Protein AF-A0A9D1IGY6-F1 (afdb_monomer_lite)

Foldseek 3Di:
DPVVVLVVVLVVLVVCLVVPVVVVVCVVVVPDPPDDWLLRVVVPVPPRHDDDPVVVVVVVVVVPDDCCVVVVLVVLCVVPNVRSSVCVSCVCSPPVVVVVCVLVVLCRVVSNDHPLVVCCVPVRDVSSVVVVVVVVVVVVVVLLVVLLVLLQLLAQADPVGDGDLNSLLVVQLVVLLQVVLLVLLVCCVPVVDDPVVNVVVLVVSLVVSSVVSSVDGDHDHSVVSSVVSVVSVVVVVPDDCSRHPVSSVVSVVVVVVVVVVD

Radius of gyration: 21.84 Å; chains: 1; bounding box: 53×50×56 Å

Organism: NCBI:txid2840677

Secondary structure (DSSP, 8-state):
--HHHHHHHHHHHHHHIIIIIHHHHHHHTT--TTPPPHHHHT--SSS-----HHHHHHHHHHHH-SSHHHHHHHHHHTT-HHHHHHHHHHHIIIIIHHHHHHHHHHHHHTTS--HHHHHHHHT-HHHHHHHHHHHHHHHHHHHHHHHHHHHHHH--B-TTS-B-HHHHHHHHHHHHHHHHHHHHHHHHHHH---HHHHHHHHHHHHHHHHHHHHHS-----HHHHHHHHHHHHHHHHHS-TTTTHHHHHHHHHHHHHHHHH-

pLDDT: mean 88.12, std 5.55, range [46.31, 95.75]

Sequence (262 aa):
MNGLILMACTILALFVGYRFYARWLENTWGVDPNAKTPAQLKNDGNDYVPTSKWTVFSHQFTSITGAGPVTGPIIAAMFGWLPATLWMIFGCIFFGAVQDFTALYASVKNGGKSMGMMIEQYIGRTGRQLFLLFCWLFTLLVISAFCDIVANTFNGFTAQGAQIMPNAAAASISILYMFVAVAFGLYLKYRKPSGTEQLIVGIILMLLMLWIGIANPIYADAVTWRYVVFAYLFCAAVMPMWLLKQPRDYLSMFLLIGMILG

Structure (mmCIF, N/CA/C/O backbone):
data_AF-A0A9D1IGY6-F1
#
_entry.id   AF-A0A9D1IGY6-F1
#
loop_
_atom_site.group_PDB
_atom_site.id
_atom_site.type_symbol
_atom_site.label_atom_id
_atom_site.label_alt_id
_atom_site.label_comp_id
_atom_site.label_asym_id
_atom_site.label_entity_id
_atom_site.label_seq_id
_atom_site.pdbx_PDB_ins_code
_atom_site.Cartn_x
_atom_site.Cartn_y
_atom_site.Cartn_z
_atom_site.occupancy
_atom_site.B_iso_or_equiv
_atom_site.auth_seq_id
_atom_site.auth_comp_id
_atom_site.auth_asym_id
_atom_site.auth_atom_id
_atom_site.pdbx_PDB_model_num
ATOM 1 N N . MET A 1 1 ? 23.367 16.604 5.338 1.00 64.69 1 MET A N 1
ATOM 2 C CA . MET A 1 1 ? 22.952 15.784 6.498 1.00 64.69 1 MET A CA 1
ATOM 3 C C . MET A 1 1 ? 23.021 14.324 6.086 1.00 64.69 1 MET A C 1
ATOM 5 O O . MET A 1 1 ? 22.610 14.027 4.974 1.00 64.69 1 MET A O 1
ATOM 9 N N . ASN A 1 2 ? 23.584 13.438 6.909 1.00 86.25 2 ASN A N 1
ATOM 10 C CA . ASN A 1 2 ? 23.604 12.006 6.595 1.00 86.25 2 ASN A CA 1
ATOM 11 C C . ASN A 1 2 ? 22.160 11.462 6.632 1.00 86.25 2 ASN A C 1
ATOM 13 O O . ASN A 1 2 ? 21.428 11.762 7.578 1.00 86.25 2 ASN A O 1
ATOM 17 N N . GLY A 1 3 ? 21.748 10.687 5.623 1.00 82.38 3 GLY A N 1
ATOM 18 C CA . GLY A 1 3 ? 20.401 10.107 5.543 1.00 82.38 3 GLY A CA 1
ATOM 19 C C . GLY A 1 3 ? 20.040 9.255 6.765 1.00 82.38 3 GLY A C 1
ATOM 20 O O . GLY A 1 3 ? 18.903 9.297 7.225 1.00 82.38 3 GLY A O 1
ATOM 21 N N . LEU A 1 4 ? 21.026 8.586 7.372 1.00 86.12 4 LEU A N 1
ATOM 22 C CA . LEU A 1 4 ? 20.839 7.821 8.610 1.00 86.12 4 LEU A CA 1
ATOM 23 C C . LEU A 1 4 ? 20.446 8.707 9.799 1.00 86.12 4 LEU A C 1
ATOM 25 O O . LEU A 1 4 ? 19.605 8.320 10.605 1.00 86.12 4 LEU A O 1
ATOM 29 N N . ILE A 1 5 ? 21.015 9.913 9.888 1.00 88.56 5 ILE A N 1
ATOM 30 C CA . ILE A 1 5 ? 20.680 10.876 10.946 1.00 88.56 5 ILE A CA 1
ATOM 31 C C . ILE A 1 5 ? 19.252 11.383 10.741 1.00 88.56 5 ILE A C 1
ATOM 33 O O . ILE A 1 5 ? 18.475 11.429 11.687 1.00 88.56 5 ILE A O 1
ATOM 37 N N . LEU A 1 6 ? 18.881 11.702 9.499 1.00 88.12 6 LEU A N 1
ATOM 38 C CA . LEU A 1 6 ? 17.530 12.152 9.161 1.00 88.12 6 LEU A CA 1
ATOM 39 C C . LEU A 1 6 ? 16.484 11.071 9.481 1.00 88.12 6 LEU A C 1
ATOM 41 O O . LEU A 1 6 ? 15.451 11.369 10.085 1.00 88.12 6 LEU A O 1
ATOM 45 N N . MET A 1 7 ? 16.779 9.811 9.156 1.00 87.81 7 MET A N 1
ATOM 46 C CA . MET A 1 7 ? 15.943 8.665 9.513 1.00 87.81 7 MET A CA 1
ATOM 47 C C . MET A 1 7 ? 15.814 8.508 11.033 1.00 87.81 7 MET A C 1
ATOM 49 O O . MET A 1 7 ? 14.698 8.398 11.537 1.00 87.81 7 MET A O 1
ATOM 53 N N . ALA A 1 8 ? 16.923 8.564 11.777 1.00 91.06 8 ALA A N 1
ATOM 54 C CA . ALA A 1 8 ? 16.904 8.477 13.236 1.00 91.06 8 ALA A CA 1
ATOM 55 C C . ALA A 1 8 ? 16.075 9.610 13.871 1.00 91.06 8 ALA A C 1
ATOM 57 O O . ALA A 1 8 ? 15.238 9.349 14.736 1.00 91.06 8 ALA A O 1
ATOM 58 N N . CYS A 1 9 ? 16.234 10.851 13.397 1.00 91.31 9 CYS A N 1
ATOM 59 C CA . CYS A 1 9 ? 15.422 11.989 13.830 1.00 91.31 9 CYS A CA 1
ATOM 60 C C . CYS A 1 9 ? 13.931 11.781 13.527 1.00 91.31 9 CYS A C 1
ATOM 62 O O . CYS A 1 9 ? 13.088 12.087 14.367 1.00 91.31 9 CYS A O 1
ATOM 64 N N . THR A 1 10 ? 13.605 11.232 12.355 1.00 91.50 10 THR A N 1
ATOM 65 C CA . THR A 1 10 ? 12.222 10.944 11.947 1.00 91.50 10 THR A CA 1
ATOM 66 C C . THR A 1 10 ? 11.589 9.881 12.842 1.00 91.50 10 THR A C 1
ATOM 68 O O . THR A 1 10 ? 10.494 10.091 13.359 1.00 91.50 10 THR A O 1
ATOM 71 N N . ILE A 1 11 ? 12.291 8.771 13.094 1.00 92.94 11 ILE A N 1
ATOM 72 C CA . ILE A 1 11 ? 11.832 7.702 13.994 1.00 92.94 11 ILE A CA 1
ATOM 73 C C . ILE A 1 11 ? 11.592 8.258 15.399 1.00 92.94 11 ILE A C 1
ATOM 75 O O . ILE A 1 11 ? 10.554 7.985 16.000 1.00 92.94 11 ILE A O 1
ATOM 79 N N . LEU A 1 12 ? 12.519 9.072 15.907 1.00 94.75 12 LEU A N 1
ATOM 80 C CA . LEU A 1 12 ? 12.390 9.683 17.225 1.00 94.75 12 LEU A CA 1
ATOM 81 C C . LEU A 1 12 ? 11.193 10.642 17.291 1.00 94.75 12 LEU A C 1
ATOM 83 O O . LEU A 1 12 ? 10.423 10.582 18.247 1.00 94.75 12 LEU A O 1
ATOM 87 N N . ALA A 1 13 ? 10.980 11.472 16.266 1.00 94.25 13 ALA A N 1
ATOM 88 C CA . ALA A 1 13 ? 9.829 12.371 16.197 1.00 94.25 13 ALA A CA 1
ATOM 89 C C . ALA A 1 13 ? 8.494 11.606 16.157 1.00 94.25 13 ALA A C 1
ATOM 91 O O . ALA A 1 13 ? 7.573 11.946 16.900 1.00 94.25 13 ALA A O 1
ATOM 92 N N . LEU A 1 14 ? 8.401 10.540 15.355 1.00 93.56 14 LEU A N 1
ATOM 93 C CA . LEU A 1 14 ? 7.215 9.679 15.296 1.00 93.56 14 LEU A CA 1
ATOM 94 C C . LEU A 1 14 ? 6.978 8.942 16.620 1.00 93.56 14 LEU A C 1
ATOM 96 O O . LEU A 1 14 ? 5.838 8.847 17.069 1.00 93.56 14 LEU A O 1
ATOM 100 N N . PHE A 1 15 ? 8.039 8.476 17.284 1.00 94.12 15 PHE A N 1
ATOM 101 C CA . PHE A 1 15 ? 7.945 7.841 18.598 1.00 94.12 15 PHE A CA 1
ATOM 102 C C . PHE A 1 15 ? 7.426 8.811 19.668 1.00 94.12 15 PHE A C 1
ATOM 104 O O . PHE A 1 15 ? 6.531 8.464 20.441 1.00 94.12 15 PHE A O 1
ATOM 111 N N . VAL A 1 16 ? 7.939 10.044 19.689 1.00 95.06 16 VAL A N 1
ATOM 112 C CA . VAL A 1 16 ? 7.460 11.112 20.580 1.00 95.06 16 VAL A CA 1
ATOM 113 C C . VAL A 1 16 ? 5.999 11.453 20.263 1.00 95.06 16 VAL A C 1
ATOM 115 O O . VAL A 1 16 ? 5.169 11.487 21.174 1.00 95.06 16 VAL A O 1
ATOM 118 N N . GLY A 1 17 ? 5.646 11.618 18.985 1.00 93.75 17 GLY A N 1
ATOM 119 C CA . GLY A 1 17 ? 4.264 11.839 18.550 1.00 93.75 17 GLY A CA 1
ATOM 120 C C . GLY A 1 17 ? 3.321 10.730 19.027 1.00 93.75 17 GLY A C 1
ATOM 121 O O . GLY A 1 17 ? 2.307 11.002 19.667 1.00 93.75 17 GLY A O 1
ATOM 122 N N . TYR A 1 18 ? 3.696 9.468 18.829 1.00 91.75 18 TYR A N 1
ATOM 123 C CA . TYR A 1 18 ? 2.919 8.321 19.296 1.00 91.75 18 TYR A CA 1
ATOM 124 C C . TYR A 1 18 ? 2.787 8.284 20.827 1.00 91.75 18 TYR A C 1
ATOM 126 O O . TYR A 1 18 ? 1.710 8.047 21.368 1.00 91.75 18 TYR A O 1
ATOM 134 N N . ARG A 1 19 ? 3.869 8.546 21.568 1.00 92.94 19 ARG A N 1
ATOM 135 C CA . ARG A 1 19 ? 3.869 8.403 23.029 1.00 92.94 19 ARG A CA 1
ATOM 136 C C . ARG A 1 19 ? 3.136 9.526 23.760 1.00 92.94 19 ARG A C 1
ATOM 138 O O . ARG A 1 19 ? 2.571 9.262 24.829 1.00 92.94 19 ARG A O 1
ATOM 145 N N . PHE A 1 20 ? 3.200 10.750 23.247 1.00 94.06 20 PHE A N 1
ATOM 146 C CA . PHE A 1 20 ? 2.644 11.931 23.908 1.00 94.06 20 PHE A CA 1
ATOM 147 C C . PHE A 1 20 ? 1.367 12.410 23.225 1.00 94.06 20 PHE A C 1
ATOM 149 O O . PHE A 1 20 ? 0.331 12.490 23.881 1.00 94.06 20 PHE A O 1
ATOM 156 N N . TYR A 1 21 ? 1.416 12.672 21.918 1.00 93.50 21 TYR A N 1
ATOM 157 C CA . TYR A 1 21 ? 0.284 13.249 21.197 1.00 93.50 21 TYR A CA 1
ATOM 158 C C . TYR A 1 21 ? -0.862 12.249 21.017 1.00 93.50 21 TYR A C 1
ATOM 160 O O . TYR A 1 21 ? -2.005 12.595 21.306 1.00 93.50 21 TYR A O 1
ATOM 168 N N . ALA A 1 22 ? -0.579 10.990 20.662 1.00 91.12 22 ALA A N 1
ATOM 169 C CA . ALA A 1 22 ? -1.645 9.989 20.535 1.00 91.12 22 ALA A CA 1
ATOM 170 C C . ALA A 1 22 ? -2.340 9.698 21.878 1.00 91.12 22 ALA A C 1
ATOM 172 O O . ALA A 1 22 ? -3.558 9.575 21.914 1.00 91.12 22 ALA A O 1
ATOM 173 N N . ARG A 1 23 ? -1.596 9.674 22.996 1.00 90.62 23 ARG A N 1
ATOM 174 C CA . ARG A 1 23 ? -2.191 9.535 24.341 1.00 90.62 23 ARG A CA 1
ATOM 175 C C . ARG A 1 23 ? -3.029 10.739 24.744 1.00 90.62 23 ARG A C 1
ATOM 177 O O . ARG A 1 23 ? -4.071 10.579 25.370 1.00 90.62 23 ARG A O 1
ATOM 184 N N . TRP A 1 24 ? -2.563 11.943 24.420 1.00 93.31 24 TRP A N 1
ATOM 185 C CA . TRP A 1 24 ? -3.354 13.149 24.633 1.00 93.31 24 TRP A CA 1
ATOM 186 C C . TRP A 1 24 ? -4.671 13.065 23.851 1.00 93.31 24 TRP A C 1
ATOM 188 O O . TRP A 1 24 ? -5.728 13.253 24.441 1.00 93.31 24 TRP A O 1
ATOM 198 N N . LEU A 1 25 ? -4.615 12.664 22.577 1.00 92.00 25 LEU A N 1
ATOM 199 C CA . LEU A 1 25 ? -5.790 12.479 21.727 1.00 92.00 25 LEU A CA 1
ATOM 200 C C . LEU A 1 25 ? -6.748 11.413 22.291 1.00 92.00 25 LEU A C 1
ATOM 202 O O . LEU A 1 25 ? -7.940 11.670 22.425 1.00 92.00 25 LEU A O 1
ATOM 206 N N . GLU A 1 26 ? -6.229 10.249 22.688 1.00 90.75 26 GLU A N 1
ATOM 207 C CA . GLU A 1 26 ? -6.999 9.158 23.302 1.00 90.75 26 GLU A CA 1
ATOM 208 C C . GLU A 1 26 ? -7.773 9.630 24.545 1.00 90.75 26 GLU A C 1
ATOM 210 O O . GLU A 1 26 ? -8.976 9.382 24.665 1.00 90.75 26 GLU A O 1
ATOM 215 N N . ASN A 1 27 ? -7.098 10.378 25.424 1.00 89.19 27 ASN A N 1
ATOM 216 C CA . ASN A 1 27 ? -7.685 10.926 26.644 1.00 89.19 27 ASN A CA 1
ATOM 217 C C . ASN A 1 27 ? -8.726 12.014 26.349 1.00 89.19 27 ASN A C 1
ATOM 219 O O . ASN A 1 27 ? -9.812 11.996 26.924 1.00 89.19 27 ASN A O 1
ATOM 223 N N . THR A 1 28 ? -8.420 12.958 25.453 1.00 91.12 28 THR A N 1
ATOM 224 C CA . THR A 1 28 ? -9.331 14.058 25.098 1.00 91.12 28 THR A CA 1
ATOM 225 C C . THR A 1 28 ? -10.615 13.546 24.453 1.00 91.12 28 THR A C 1
ATOM 227 O O . THR A 1 28 ? -11.690 14.079 24.717 1.00 91.12 28 THR A O 1
ATOM 230 N N . TRP A 1 29 ? -10.522 12.494 23.641 1.00 87.75 29 TRP A N 1
ATOM 231 C CA . TRP A 1 29 ? -11.674 11.884 22.977 1.00 87.75 29 TRP A CA 1
ATOM 232 C C . TRP A 1 29 ? -12.385 10.826 23.836 1.00 87.75 29 TRP A C 1
ATOM 234 O O . TRP A 1 29 ? -13.404 10.280 23.409 1.00 87.75 29 TRP A O 1
ATOM 244 N N . GLY A 1 30 ? -11.888 10.531 25.042 1.00 87.25 30 GLY A N 1
ATOM 245 C CA . GLY A 1 30 ? -12.531 9.608 25.978 1.00 87.25 30 GLY A CA 1
ATOM 246 C C . GLY A 1 30 ? -12.641 8.183 25.434 1.00 87.25 30 GLY A C 1
ATOM 247 O O . GLY A 1 30 ? -13.710 7.566 25.508 1.00 87.25 30 GLY A O 1
ATOM 248 N N . VAL A 1 31 ? -11.568 7.674 24.823 1.00 87.94 31 VAL A N 1
ATOM 249 C CA . VAL A 1 31 ? -11.493 6.262 24.428 1.00 87.94 31 VAL A CA 1
ATOM 250 C C . VAL A 1 31 ? -11.464 5.416 25.699 1.00 87.94 31 VAL A C 1
ATOM 252 O O . VAL A 1 31 ? -10.565 5.558 26.519 1.00 87.94 31 VAL A O 1
ATOM 255 N N . ASP A 1 32 ? -12.453 4.541 25.867 1.00 87.12 32 ASP A N 1
ATOM 256 C CA . ASP A 1 32 ? -12.490 3.579 26.969 1.00 87.12 32 ASP A CA 1
ATOM 257 C C . ASP A 1 32 ? -11.832 2.260 26.521 1.00 87.12 32 ASP A C 1
ATOM 259 O O . ASP A 1 32 ? -12.383 1.581 25.646 1.00 87.12 32 ASP A O 1
ATOM 263 N N . PRO A 1 33 ? -10.686 1.857 27.107 1.00 83.62 33 PRO A N 1
ATOM 264 C CA . PRO A 1 33 ? -10.002 0.614 26.752 1.00 83.62 33 PRO A CA 1
ATOM 265 C C . PRO A 1 33 ? -10.818 -0.656 27.033 1.00 83.62 33 PRO A C 1
ATOM 267 O O . PRO A 1 33 ? -10.532 -1.702 26.445 1.00 83.62 33 PRO A O 1
ATOM 270 N N . ASN A 1 34 ? -11.812 -0.582 27.926 1.00 85.50 34 ASN A N 1
ATOM 271 C CA . ASN A 1 34 ? -12.656 -1.712 28.317 1.00 85.50 34 ASN A CA 1
ATOM 272 C C . ASN A 1 34 ? -13.951 -1.805 27.495 1.00 85.50 34 ASN A C 1
ATOM 274 O O . ASN A 1 34 ? -14.676 -2.800 27.597 1.00 85.50 34 ASN A O 1
ATOM 278 N N . ALA A 1 35 ? -14.255 -0.798 26.672 1.00 86.62 35 ALA A N 1
ATOM 279 C CA . ALA A 1 35 ? -15.454 -0.803 25.851 1.00 86.62 35 ALA A CA 1
ATOM 280 C C . ALA A 1 35 ? -15.374 -1.891 24.771 1.00 86.62 35 ALA A C 1
ATOM 282 O O . ALA A 1 35 ? -14.441 -1.952 23.967 1.00 86.62 35 ALA A O 1
ATOM 283 N N . LYS A 1 36 ? -16.401 -2.744 24.717 1.00 86.62 36 LYS A N 1
ATOM 284 C CA . LYS A 1 36 ? -16.527 -3.757 23.664 1.00 86.62 36 LYS A CA 1
ATOM 285 C C . LYS A 1 36 ? -16.794 -3.080 22.324 1.00 86.62 36 LYS A C 1
ATOM 287 O O . LYS A 1 36 ? -17.681 -2.235 22.206 1.00 86.62 36 LYS A O 1
ATOM 292 N N . THR A 1 37 ? -16.047 -3.473 21.298 1.00 89.50 37 THR A N 1
ATOM 293 C CA . THR A 1 37 ? -16.219 -2.932 19.946 1.00 89.50 37 THR A CA 1
ATOM 294 C C . THR A 1 37 ? -17.474 -3.505 19.275 1.00 89.50 37 THR A C 1
ATOM 296 O O . THR A 1 37 ? -17.945 -4.582 19.656 1.00 89.50 37 THR A O 1
ATOM 299 N N . PRO A 1 38 ? -18.012 -2.849 18.227 1.00 87.06 38 PRO A N 1
ATOM 300 C CA . PRO A 1 38 ? -19.136 -3.377 17.453 1.00 87.06 38 PRO A CA 1
ATOM 301 C C . PRO A 1 38 ? -18.897 -4.794 16.923 1.00 87.06 38 PRO A C 1
ATOM 303 O O . PRO A 1 38 ? -19.822 -5.596 16.921 1.00 87.06 38 PRO A O 1
ATOM 306 N N . ALA A 1 39 ? -17.649 -5.127 16.572 1.00 86.69 39 ALA A N 1
ATOM 307 C CA . ALA A 1 39 ? -17.257 -6.470 16.146 1.00 86.69 39 ALA A CA 1
ATOM 308 C C . ALA A 1 39 ? -17.515 -7.546 17.217 1.00 86.69 39 ALA A C 1
ATOM 310 O O . ALA A 1 39 ? -17.829 -8.680 16.885 1.00 86.69 39 ALA A O 1
ATOM 311 N N . GLN A 1 40 ? -17.400 -7.200 18.504 1.00 86.50 40 GLN A N 1
ATOM 312 C CA . GLN A 1 40 ? -17.698 -8.112 19.612 1.00 86.50 40 GLN A CA 1
ATOM 313 C C . GLN A 1 40 ? -19.179 -8.099 20.004 1.00 86.50 40 GLN A C 1
ATOM 315 O O . GLN A 1 40 ? -19.715 -9.134 20.383 1.00 86.50 40 GLN A O 1
ATOM 320 N N . LEU A 1 41 ? -19.833 -6.935 19.942 1.00 87.56 41 LEU A N 1
ATOM 321 C CA . LEU A 1 41 ? -21.227 -6.768 20.370 1.00 87.56 41 LEU A CA 1
ATOM 322 C C . LEU A 1 41 ? -22.240 -7.315 19.360 1.00 87.56 41 LEU A C 1
ATOM 324 O O . LEU A 1 41 ? -23.278 -7.830 19.762 1.00 87.56 41 LEU A O 1
ATOM 328 N N . LYS A 1 42 ? -21.954 -7.179 18.063 1.00 86.81 42 LYS A N 1
ATOM 329 C CA . LYS A 1 42 ? -22.839 -7.575 16.961 1.00 86.81 42 LYS A CA 1
ATOM 330 C C . LYS A 1 42 ? -22.284 -8.760 16.176 1.00 86.81 42 LYS A C 1
ATOM 332 O O . LYS A 1 42 ? -22.544 -8.847 14.988 1.00 86.81 42 LYS A O 1
ATOM 337 N N . ASN A 1 43 ? -21.488 -9.614 16.824 1.00 86.81 43 ASN A N 1
ATOM 338 C CA . ASN A 1 43 ? -20.784 -10.713 16.168 1.00 86.81 43 ASN A CA 1
ATOM 339 C C . ASN A 1 43 ? -21.762 -11.619 15.399 1.00 86.81 43 ASN A C 1
ATOM 341 O O . ASN A 1 43 ? -22.464 -12.428 16.006 1.00 86.81 43 ASN A O 1
ATOM 345 N N . ASP A 1 44 ? -21.809 -11.457 14.081 1.00 84.88 44 ASP A N 1
ATOM 346 C CA . ASP A 1 44 ? -22.726 -12.149 13.173 1.00 84.88 44 ASP A CA 1
ATOM 347 C C . ASP A 1 44 ? -21.998 -13.164 12.279 1.00 84.88 44 ASP A C 1
ATOM 349 O O . ASP A 1 44 ? -22.629 -13.855 11.480 1.00 84.88 44 ASP A O 1
ATOM 353 N N . GLY A 1 45 ? -20.672 -13.270 12.419 1.00 79.44 45 GLY A N 1
ATOM 354 C CA . GLY A 1 45 ? -19.833 -14.147 11.608 1.00 79.44 45 GLY A CA 1
ATOM 355 C C . GLY A 1 45 ? -19.637 -13.685 10.159 1.00 79.44 45 GLY A C 1
ATOM 356 O O . GLY A 1 45 ? -18.905 -14.352 9.431 1.00 79.44 45 GLY A O 1
ATOM 357 N N . ASN A 1 46 ? -20.245 -12.564 9.753 1.00 79.25 46 ASN A N 1
ATOM 358 C CA . ASN A 1 46 ? -20.227 -12.033 8.391 1.00 79.25 46 ASN A CA 1
ATOM 359 C C . ASN A 1 46 ? -19.663 -10.602 8.360 1.00 79.25 46 ASN A C 1
ATOM 361 O O . ASN A 1 46 ? -18.490 -10.421 8.033 1.00 79.25 46 ASN A O 1
ATOM 365 N N . ASP A 1 47 ? -20.468 -9.595 8.717 1.00 78.69 47 ASP A N 1
ATOM 366 C CA . ASP A 1 47 ? -20.080 -8.177 8.672 1.00 78.69 47 ASP A CA 1
ATOM 367 C C . ASP A 1 47 ? -19.318 -7.749 9.939 1.00 78.69 47 ASP A C 1
ATOM 369 O O . ASP A 1 47 ? -18.472 -6.851 9.907 1.00 78.69 47 ASP A O 1
ATOM 373 N N . TYR A 1 48 ? -19.581 -8.412 11.065 1.00 83.31 48 TYR A N 1
ATOM 374 C CA . TYR A 1 48 ? -18.966 -8.152 12.359 1.00 83.31 48 TYR A CA 1
ATOM 375 C C . TYR A 1 48 ? -18.289 -9.420 12.871 1.00 83.31 48 TYR A C 1
ATOM 377 O O . TYR A 1 48 ? -18.928 -10.307 13.433 1.00 83.31 48 TYR A O 1
ATOM 385 N N . VAL A 1 49 ? -16.965 -9.478 12.726 1.00 86.56 49 VAL A N 1
ATOM 386 C CA . VAL A 1 49 ? -16.156 -10.613 13.185 1.00 86.56 49 VAL A CA 1
ATOM 387 C C . VAL A 1 49 ? -15.031 -10.126 14.102 1.00 86.56 49 VAL A C 1
ATOM 389 O O . VAL A 1 49 ? -14.194 -9.319 13.676 1.00 86.56 49 VAL A O 1
ATOM 392 N N . PRO A 1 50 ? -14.958 -10.607 15.360 1.00 87.81 50 PRO A N 1
ATOM 393 C CA . PRO A 1 50 ? -13.838 -10.324 16.245 1.00 87.81 50 PRO A CA 1
ATOM 394 C C . PRO A 1 50 ? -12.524 -10.780 15.610 1.00 87.81 50 PRO A C 1
ATOM 396 O O . PRO A 1 50 ? -12.278 -11.969 15.428 1.00 87.81 50 PRO A O 1
ATOM 399 N N . THR A 1 51 ? -11.669 -9.816 15.288 1.00 86.12 51 THR A N 1
ATOM 400 C CA . THR A 1 51 ? -10.389 -10.052 14.618 1.00 86.12 51 THR A CA 1
ATOM 401 C C . THR A 1 51 ? -9.248 -9.542 15.492 1.00 86.12 51 THR A C 1
ATOM 403 O O . THR A 1 51 ? -9.416 -8.607 16.280 1.00 86.12 51 THR A O 1
ATOM 406 N N . SER A 1 52 ? -8.075 -10.171 15.389 1.00 88.50 52 SER A N 1
ATOM 407 C CA . SER A 1 52 ? -6.905 -9.766 16.169 1.00 88.50 52 SER A CA 1
ATOM 408 C C . SER A 1 52 ? -6.468 -8.333 15.824 1.00 88.50 52 SER A C 1
ATOM 410 O O . SER A 1 52 ? -6.542 -7.910 14.668 1.00 88.50 52 SER A O 1
ATOM 412 N N . LYS A 1 53 ? -5.964 -7.588 16.820 1.00 86.56 53 LYS A N 1
ATOM 413 C CA . LYS A 1 53 ? -5.479 -6.207 16.626 1.00 86.56 53 LYS A CA 1
ATOM 414 C C . LYS A 1 53 ? -4.382 -6.130 15.560 1.00 86.56 53 LYS A C 1
ATOM 416 O O . LYS A 1 53 ? -4.381 -5.208 14.754 1.00 86.56 53 LYS A O 1
ATOM 421 N N . TRP A 1 54 ? -3.486 -7.116 15.542 1.00 83.50 54 TRP A N 1
ATOM 422 C CA . TRP A 1 54 ? -2.394 -7.196 14.575 1.00 83.50 54 TRP A CA 1
ATOM 423 C C . TRP A 1 54 ? -2.898 -7.403 13.153 1.00 83.50 54 TRP A C 1
ATOM 425 O O . TRP A 1 54 ? -2.451 -6.707 12.252 1.00 83.50 54 TRP A O 1
ATOM 435 N N . THR A 1 55 ? -3.877 -8.287 12.954 1.00 81.31 55 THR A N 1
ATOM 436 C CA . THR A 1 55 ? -4.471 -8.520 11.632 1.00 81.31 55 THR A CA 1
ATOM 437 C C . THR A 1 55 ? -5.142 -7.253 11.099 1.00 81.31 55 THR A C 1
ATOM 439 O O . THR A 1 55 ? -4.887 -6.859 9.964 1.00 81.31 55 THR A O 1
ATOM 442 N N . VAL A 1 56 ? -5.945 -6.566 11.923 1.00 85.50 56 VAL A N 1
ATOM 443 C CA . VAL A 1 56 ? -6.600 -5.307 11.520 1.00 85.50 56 VAL A CA 1
ATOM 444 C C . VAL A 1 56 ? -5.569 -4.212 11.234 1.00 85.50 56 VAL A C 1
ATOM 446 O O . VAL A 1 56 ? -5.688 -3.508 10.233 1.00 85.50 56 VAL A O 1
ATOM 449 N N . PHE A 1 57 ? -4.523 -4.103 12.060 1.00 85.00 57 PHE A N 1
ATOM 450 C CA . PHE A 1 57 ? -3.418 -3.176 11.820 1.00 85.00 57 PHE A CA 1
ATOM 451 C C . PHE A 1 57 ? -2.708 -3.468 10.494 1.00 85.00 57 PHE A C 1
ATOM 453 O O . PHE A 1 57 ? -2.487 -2.547 9.717 1.00 85.00 57 PHE A O 1
ATOM 460 N N . SER A 1 58 ? -2.401 -4.732 10.193 1.00 79.81 58 SER A N 1
ATOM 461 C CA . SER A 1 58 ? -1.789 -5.120 8.920 1.00 79.81 58 SER A CA 1
ATOM 462 C C . SER A 1 58 ? -2.682 -4.784 7.726 1.00 79.81 58 SER A C 1
ATOM 464 O O . SER A 1 58 ? -2.174 -4.297 6.717 1.00 79.81 58 SER A O 1
ATOM 466 N N . HIS A 1 59 ? -4.002 -4.970 7.830 1.00 78.31 59 HIS A N 1
ATOM 467 C CA . HIS A 1 59 ? -4.935 -4.550 6.780 1.00 78.31 59 HIS A CA 1
ATOM 468 C C . HIS A 1 59 ? -4.940 -3.032 6.579 1.00 78.31 59 HIS A C 1
ATOM 470 O O . HIS A 1 59 ? -4.856 -2.575 5.440 1.00 78.31 59 HIS A O 1
ATOM 476 N N . GLN A 1 60 ? -4.969 -2.243 7.657 1.00 84.06 60 GLN A N 1
ATOM 477 C CA . GLN A 1 60 ? -4.882 -0.784 7.556 1.00 84.06 60 GLN A CA 1
ATOM 478 C C . GLN A 1 60 ? -3.539 -0.347 6.959 1.00 84.06 60 GLN A C 1
ATOM 480 O O . GLN A 1 60 ? -3.504 0.453 6.027 1.00 84.06 60 GLN A O 1
ATOM 485 N N . PHE A 1 61 ? -2.436 -0.907 7.457 1.00 82.25 61 PHE A N 1
ATOM 486 C CA . PHE A 1 61 ? -1.087 -0.600 6.995 1.00 82.25 61 PHE A CA 1
ATOM 487 C C . PHE A 1 61 ? -0.949 -0.882 5.499 1.00 82.25 61 PHE A C 1
ATOM 489 O O . PHE A 1 61 ? -0.597 0.010 4.733 1.00 82.25 61 PHE A O 1
ATOM 496 N N . THR A 1 62 ? -1.306 -2.087 5.058 1.00 75.12 62 THR A N 1
ATOM 497 C CA . THR A 1 62 ? -1.252 -2.464 3.636 1.00 75.12 62 THR A CA 1
ATOM 498 C C . THR A 1 62 ? -2.177 -1.617 2.762 1.00 75.12 62 THR A C 1
ATOM 500 O O . THR A 1 62 ? -1.820 -1.332 1.626 1.00 75.12 62 THR A O 1
ATOM 503 N N . SER A 1 63 ? -3.310 -1.143 3.289 1.00 76.88 63 SER A N 1
ATOM 504 C CA . SER A 1 63 ? -4.238 -0.275 2.550 1.00 76.88 63 SER A CA 1
ATOM 505 C C . SER A 1 63 ? -3.714 1.152 2.345 1.00 76.88 63 SER A C 1
ATOM 507 O O . SER A 1 63 ? -4.088 1.801 1.371 1.00 76.88 63 SER A O 1
ATOM 509 N N . ILE A 1 64 ? -2.854 1.648 3.240 1.00 79.00 64 ILE A N 1
ATOM 510 C CA . ILE A 1 64 ? -2.210 2.968 3.116 1.00 79.00 64 ILE A CA 1
ATOM 511 C C . ILE A 1 64 ? -0.913 2.871 2.307 1.00 79.00 64 ILE A C 1
ATOM 513 O O . ILE A 1 64 ? -0.552 3.795 1.574 1.00 79.00 64 ILE A O 1
ATOM 517 N N . THR A 1 65 ? -0.193 1.756 2.445 1.00 76.19 65 THR A N 1
ATOM 518 C CA . THR A 1 65 ? 1.112 1.565 1.812 1.00 76.19 65 THR A CA 1
ATOM 519 C C . THR A 1 65 ? 0.921 1.337 0.314 1.00 76.19 65 THR A C 1
ATOM 521 O O . THR A 1 65 ? 0.492 0.276 -0.124 1.00 76.19 65 THR A O 1
ATOM 524 N N . GLY A 1 66 ? 1.241 2.345 -0.493 1.00 70.69 66 GLY A N 1
ATOM 525 C CA . GLY A 1 66 ? 1.106 2.289 -1.946 1.00 70.69 66 GLY A CA 1
ATOM 526 C C . GLY A 1 66 ? 2.086 3.222 -2.648 1.00 70.69 66 GLY A C 1
ATOM 527 O O . GLY A 1 66 ? 2.982 3.785 -2.023 1.00 70.69 66 GLY A O 1
ATOM 528 N N . ALA A 1 67 ? 1.904 3.425 -3.954 1.00 71.06 67 ALA A N 1
ATOM 529 C CA . ALA A 1 67 ? 2.767 4.332 -4.713 1.00 71.06 67 ALA A CA 1
ATOM 530 C C . ALA A 1 67 ? 2.657 5.795 -4.238 1.00 71.06 67 ALA A C 1
ATOM 532 O O . ALA A 1 67 ? 3.639 6.524 -4.310 1.00 71.06 67 ALA A O 1
ATOM 533 N N . GLY A 1 68 ? 1.506 6.211 -3.692 1.00 77.31 68 GLY A N 1
ATOM 534 C CA . GLY A 1 68 ? 1.279 7.577 -3.199 1.00 77.31 68 GLY A CA 1
ATOM 535 C C . GLY A 1 68 ? 2.289 8.029 -2.132 1.00 77.31 68 GLY A C 1
ATOM 536 O O . GLY A 1 68 ? 2.966 9.035 -2.342 1.00 77.31 68 GLY A O 1
ATOM 537 N N . PRO A 1 69 ? 2.466 7.281 -1.025 1.00 79.25 69 PRO A N 1
ATOM 538 C CA . PRO A 1 69 ? 3.513 7.553 -0.036 1.00 79.25 69 PRO A CA 1
ATOM 539 C C . PRO A 1 69 ? 4.958 7.533 -0.557 1.00 79.25 69 PRO A C 1
ATOM 541 O O . PRO A 1 69 ? 5.846 7.974 0.163 1.00 79.25 69 PRO A O 1
ATOM 544 N N . VAL A 1 70 ? 5.216 7.043 -1.774 1.00 81.06 70 VAL A N 1
ATOM 545 C CA . VAL A 1 70 ? 6.548 7.070 -2.403 1.00 81.06 70 VAL A CA 1
ATOM 546 C C . VAL A 1 70 ? 6.684 8.283 -3.322 1.00 81.06 70 VAL A C 1
ATOM 548 O O . VAL A 1 70 ? 7.627 9.062 -3.194 1.00 81.06 70 VAL A O 1
ATOM 551 N N . THR A 1 71 ? 5.728 8.488 -4.228 1.00 83.69 71 THR A N 1
ATOM 552 C CA . THR A 1 71 ? 5.774 9.586 -5.202 1.00 83.69 71 THR A CA 1
ATOM 553 C C . THR A 1 71 ? 5.562 10.947 -4.550 1.00 83.69 71 THR A C 1
ATOM 555 O O . THR A 1 71 ? 6.221 11.910 -4.934 1.00 83.69 71 THR A O 1
ATOM 558 N N . GLY A 1 72 ? 4.698 11.034 -3.535 1.00 84.06 72 GLY A N 1
ATOM 559 C CA . GLY A 1 72 ? 4.417 12.270 -2.805 1.00 84.06 72 GLY A CA 1
ATOM 560 C C . GLY A 1 72 ? 5.683 12.908 -2.221 1.00 84.06 72 GLY A C 1
ATOM 561 O O . GLY A 1 72 ? 5.978 14.055 -2.557 1.00 84.06 72 GLY A O 1
ATOM 562 N N . PRO A 1 73 ? 6.478 12.180 -1.414 1.00 85.62 73 PRO A N 1
ATOM 563 C CA . PRO A 1 73 ? 7.761 12.668 -0.909 1.00 85.62 73 PRO A CA 1
ATOM 564 C C . PRO A 1 73 ? 8.774 13.039 -1.992 1.00 85.62 73 PRO A C 1
ATOM 566 O O . PRO A 1 73 ? 9.482 14.029 -1.828 1.00 85.62 73 PRO A O 1
ATOM 569 N N . ILE A 1 74 ? 8.839 12.288 -3.097 1.00 86.06 74 ILE A N 1
ATOM 570 C CA . ILE A 1 74 ? 9.743 12.594 -4.220 1.00 86.06 74 ILE A CA 1
ATOM 571 C C . ILE A 1 74 ? 9.377 13.944 -4.845 1.00 86.06 74 ILE A C 1
ATOM 573 O O . ILE A 1 74 ? 10.251 14.782 -5.059 1.00 86.06 74 ILE A O 1
ATOM 577 N N . ILE A 1 75 ? 8.085 14.186 -5.081 1.00 86.12 75 ILE A N 1
ATOM 578 C CA . ILE A 1 75 ? 7.592 15.466 -5.602 1.00 86.12 75 ILE A CA 1
ATOM 579 C C . ILE A 1 75 ? 7.826 16.580 -4.574 1.00 86.12 75 ILE A C 1
ATOM 581 O O . ILE A 1 75 ? 8.305 17.656 -4.923 1.00 86.12 75 ILE A O 1
ATOM 585 N N . ALA A 1 76 ? 7.558 16.324 -3.291 1.00 87.06 76 ALA A N 1
ATOM 586 C CA . ALA A 1 76 ? 7.803 17.291 -2.224 1.00 87.06 76 ALA A CA 1
ATOM 587 C C . ALA A 1 76 ? 9.291 17.665 -2.114 1.00 87.06 76 ALA A C 1
ATOM 589 O O . ALA A 1 76 ? 9.616 18.825 -1.867 1.00 87.06 76 ALA A O 1
ATOM 590 N N . ALA A 1 77 ? 10.202 16.716 -2.352 1.00 87.69 77 ALA A N 1
ATOM 591 C CA . ALA A 1 77 ? 11.642 16.951 -2.322 1.00 87.69 77 ALA A CA 1
ATOM 592 C C . ALA A 1 77 ? 12.120 17.934 -3.405 1.00 87.69 77 ALA A C 1
ATOM 594 O O . ALA A 1 77 ? 13.171 18.552 -3.224 1.00 87.69 77 ALA A O 1
ATOM 595 N N . MET A 1 78 ? 11.340 18.158 -4.474 1.00 88.50 78 MET A N 1
ATOM 596 C CA . MET A 1 78 ? 11.607 19.220 -5.456 1.00 88.50 78 MET A CA 1
ATOM 597 C C . MET A 1 78 ? 11.564 20.621 -4.823 1.00 88.50 78 MET A C 1
ATOM 599 O O . MET A 1 78 ? 12.251 21.523 -5.293 1.00 88.50 78 MET A O 1
ATOM 603 N N . PHE A 1 79 ? 10.821 20.796 -3.724 1.00 88.19 79 PHE A N 1
ATOM 604 C CA . PHE A 1 79 ? 10.775 22.028 -2.924 1.00 88.19 79 PHE A CA 1
ATOM 605 C C . PHE A 1 79 ? 11.870 22.086 -1.842 1.00 88.19 79 PHE A C 1
ATOM 607 O O . PHE A 1 79 ? 11.858 22.959 -0.974 1.00 88.19 79 PHE A O 1
ATOM 614 N N . GLY A 1 80 ? 12.829 21.161 -1.890 1.00 89.75 80 GLY A N 1
ATOM 615 C CA . GLY A 1 80 ? 13.922 21.037 -0.938 1.00 89.75 80 GLY A CA 1
ATOM 616 C C . GLY A 1 80 ? 13.711 19.896 0.055 1.00 89.75 80 GLY A C 1
ATOM 617 O O . GLY A 1 80 ? 12.610 19.634 0.540 1.00 89.75 80 GLY A O 1
ATOM 618 N N . TRP A 1 81 ? 14.812 19.231 0.406 1.00 87.94 81 TRP A N 1
ATOM 619 C CA . TRP A 1 81 ? 14.796 18.054 1.278 1.00 87.94 81 TRP A CA 1
ATOM 620 C C . TRP A 1 81 ? 14.286 18.363 2.696 1.00 87.94 81 TRP A C 1
ATOM 622 O O . TRP A 1 81 ? 13.569 17.551 3.281 1.00 87.94 81 TRP A O 1
ATOM 632 N N . LEU A 1 82 ? 14.639 19.528 3.255 1.00 90.00 82 LEU A N 1
ATOM 633 C CA . LEU A 1 82 ? 14.286 19.895 4.629 1.00 90.00 82 LEU A CA 1
ATOM 634 C C . LEU A 1 82 ? 12.794 20.252 4.765 1.00 90.00 82 LEU A C 1
ATOM 636 O O . LEU A 1 82 ? 12.145 19.637 5.612 1.00 90.00 82 LEU A O 1
ATOM 640 N N . PRO A 1 83 ? 12.213 21.146 3.934 1.00 90.25 83 PRO A N 1
ATOM 641 C CA . PRO A 1 83 ? 10.770 21.396 3.942 1.00 90.25 83 PRO A CA 1
ATOM 642 C C . PRO A 1 83 ? 9.944 20.127 3.720 1.00 90.25 83 PRO A C 1
ATOM 644 O O . PRO A 1 83 ? 8.990 19.889 4.457 1.00 90.25 83 PRO A O 1
ATOM 647 N N . ALA A 1 84 ? 10.350 19.273 2.772 1.00 90.38 84 ALA A N 1
ATOM 648 C CA . ALA A 1 84 ? 9.682 18.001 2.514 1.00 90.38 84 ALA A CA 1
ATOM 649 C C . ALA A 1 84 ? 9.704 17.083 3.745 1.00 90.38 84 ALA A C 1
ATOM 651 O O . ALA A 1 84 ? 8.673 16.545 4.141 1.00 90.38 84 ALA A O 1
ATOM 652 N N . THR A 1 85 ? 10.866 16.941 4.389 1.00 89.44 85 THR A N 1
ATOM 653 C CA . THR A 1 85 ? 11.023 16.097 5.584 1.00 89.44 85 THR A CA 1
ATOM 654 C C . THR A 1 85 ? 10.194 16.608 6.755 1.00 89.44 85 THR A C 1
ATOM 656 O O . THR A 1 85 ? 9.489 15.831 7.397 1.00 89.44 85 THR A O 1
ATOM 659 N N . LEU A 1 86 ? 10.240 17.914 7.024 1.00 91.25 86 LEU A N 1
ATOM 660 C CA . LEU A 1 86 ? 9.447 18.513 8.094 1.00 91.25 86 LEU A CA 1
ATOM 661 C C . LEU A 1 86 ? 7.953 18.333 7.824 1.00 91.25 86 LEU A C 1
ATOM 663 O O . LEU A 1 86 ? 7.232 17.884 8.711 1.00 91.25 86 LEU A O 1
ATOM 667 N N . TRP A 1 87 ? 7.496 18.605 6.600 1.00 90.88 87 TRP A N 1
ATOM 668 C CA . TRP A 1 87 ? 6.100 18.401 6.226 1.00 90.88 87 TRP A CA 1
ATOM 669 C C . TRP A 1 87 ? 5.667 16.942 6.376 1.00 90.88 87 TRP A C 1
ATOM 671 O O . TRP A 1 87 ? 4.582 16.692 6.884 1.00 90.88 87 TRP A O 1
ATOM 681 N N . MET A 1 88 ? 6.506 15.971 6.010 1.00 89.38 88 MET A N 1
ATOM 682 C CA . MET A 1 88 ? 6.192 14.557 6.233 1.00 89.38 88 MET A CA 1
ATOM 683 C C . MET A 1 88 ? 6.028 14.235 7.720 1.00 89.38 88 MET A C 1
ATOM 685 O O . MET A 1 88 ? 5.065 13.570 8.091 1.00 89.38 88 MET A O 1
ATOM 689 N N . ILE A 1 89 ? 6.926 14.723 8.579 1.00 92.12 89 ILE A N 1
ATOM 690 C CA . ILE A 1 89 ? 6.871 14.460 10.023 1.00 92.12 89 ILE A CA 1
ATOM 691 C C . ILE A 1 89 ? 5.649 15.142 10.648 1.00 92.12 89 ILE A C 1
ATOM 693 O O . ILE A 1 89 ? 4.814 14.479 11.263 1.00 92.12 89 ILE A O 1
ATOM 697 N N . PHE A 1 90 ? 5.518 16.458 10.473 1.00 92.94 90 PHE A N 1
ATOM 698 C CA . PHE A 1 90 ? 4.420 17.234 11.049 1.00 92.94 90 PHE A CA 1
ATOM 699 C C . PHE A 1 90 ? 3.071 16.843 10.436 1.00 92.94 90 PHE A C 1
ATOM 701 O O . PHE A 1 90 ? 2.106 16.617 11.163 1.00 92.94 90 PHE A O 1
ATOM 708 N N . GLY A 1 91 ? 3.015 16.696 9.113 1.00 91.81 91 GLY A N 1
ATOM 709 C CA . GLY A 1 91 ? 1.849 16.245 8.358 1.00 91.81 91 GLY A CA 1
ATOM 710 C C . GLY A 1 91 ? 1.340 14.887 8.834 1.00 91.81 91 GLY A C 1
ATOM 711 O O . GLY A 1 91 ? 0.153 14.734 9.118 1.00 91.81 91 GLY A O 1
ATOM 712 N N . CYS A 1 92 ? 2.240 13.914 8.993 1.00 90.19 92 CYS A N 1
ATOM 713 C CA . CYS A 1 92 ? 1.884 12.580 9.470 1.00 90.19 92 CYS A CA 1
ATOM 714 C C . CYS A 1 92 ? 1.352 12.606 10.911 1.00 90.19 92 CYS A C 1
ATOM 716 O O . CYS A 1 92 ? 0.292 12.042 11.172 1.00 90.19 92 CYS A O 1
ATOM 718 N N . ILE A 1 93 ? 2.037 13.297 11.831 1.00 93.38 93 ILE A N 1
ATOM 719 C CA . ILE A 1 93 ? 1.669 13.305 13.256 1.00 93.38 93 ILE A CA 1
ATOM 720 C C . ILE A 1 93 ? 0.355 14.059 13.501 1.00 93.38 93 ILE A C 1
ATOM 722 O O . ILE A 1 93 ? -0.506 13.555 14.218 1.00 93.38 93 ILE A O 1
ATOM 726 N N . PHE A 1 94 ? 0.199 15.256 12.928 1.00 92.81 94 PHE A N 1
ATOM 727 C CA . PHE A 1 94 ? -0.891 16.169 13.292 1.00 92.81 94 PHE A CA 1
ATOM 728 C C . PHE A 1 94 ? -2.103 16.112 12.361 1.00 92.81 94 PHE A C 1
ATOM 730 O O . PHE A 1 94 ? -3.199 16.457 12.792 1.00 92.81 94 PHE A O 1
ATOM 737 N N . PHE A 1 95 ? -1.936 15.677 11.110 1.00 91.38 95 PHE A N 1
ATOM 738 C CA . PHE A 1 95 ? -3.038 15.617 10.146 1.00 91.38 95 PHE A CA 1
ATOM 739 C C . PHE A 1 95 ? -3.386 14.174 9.799 1.00 91.38 95 PHE A C 1
ATOM 741 O O . PHE A 1 95 ? -4.506 13.748 10.061 1.00 91.38 95 PHE A O 1
ATOM 748 N N . GLY A 1 96 ? -2.427 13.400 9.282 1.00 89.75 96 GLY A N 1
ATOM 749 C CA . GLY A 1 96 ? -2.668 12.030 8.816 1.00 89.75 96 GLY A CA 1
ATOM 750 C C . GLY A 1 96 ? -3.152 11.100 9.930 1.00 89.75 96 GLY A C 1
ATOM 751 O O . GLY A 1 96 ? -4.258 10.568 9.863 1.00 89.75 96 GLY A O 1
ATOM 752 N N . ALA A 1 97 ? -2.366 10.962 11.000 1.00 89.50 97 ALA A N 1
ATOM 753 C CA . ALA A 1 97 ? -2.712 10.090 12.122 1.00 89.50 97 ALA A CA 1
ATOM 754 C C . ALA A 1 97 ? -4.011 10.519 12.825 1.00 89.50 97 ALA A C 1
ATOM 756 O O . ALA A 1 97 ? -4.794 9.673 13.255 1.00 89.50 97 ALA A O 1
ATOM 757 N N . VAL A 1 98 ? -4.265 11.829 12.916 1.00 92.50 98 VAL A N 1
ATOM 758 C CA . VAL A 1 98 ? -5.484 12.375 13.531 1.00 92.50 98 VAL A CA 1
ATOM 759 C C . VAL A 1 98 ? -6.706 12.114 12.659 1.00 92.50 98 VAL A C 1
ATOM 761 O O . VAL A 1 98 ? -7.754 11.744 13.188 1.00 92.50 98 VAL A O 1
ATOM 764 N N . GLN A 1 99 ? -6.587 12.270 11.339 1.00 92.75 99 GLN A N 1
ATOM 765 C CA . GLN A 1 99 ? -7.652 11.963 10.387 1.00 92.75 99 GLN A CA 1
ATOM 766 C C . GLN A 1 99 ? -8.052 10.486 10.478 1.00 92.75 99 GLN A C 1
ATOM 768 O O . GLN A 1 99 ? -9.238 10.190 10.642 1.00 92.75 99 GLN A O 1
ATOM 773 N N . ASP A 1 100 ? -7.075 9.577 10.443 1.00 90.44 100 ASP A N 1
ATOM 774 C CA . ASP A 1 100 ? -7.310 8.135 10.547 1.00 90.44 100 ASP A CA 1
ATOM 775 C C . ASP A 1 100 ? -7.934 7.759 11.894 1.00 90.44 100 ASP A C 1
ATOM 777 O O . ASP A 1 100 ? -8.948 7.055 11.938 1.00 90.44 100 ASP A O 1
ATOM 781 N N . PHE A 1 101 ? -7.388 8.281 12.999 1.00 91.38 101 PHE A N 1
ATOM 782 C CA . PHE A 1 101 ? -7.946 8.067 14.333 1.00 91.38 101 PHE A CA 1
ATOM 783 C C . PHE A 1 101 ? -9.395 8.553 14.421 1.00 91.38 101 PHE A C 1
ATOM 785 O O . PHE A 1 101 ? -10.262 7.821 14.895 1.00 91.38 101 PHE A O 1
ATOM 792 N N . THR A 1 102 ? -9.675 9.762 13.932 1.00 91.19 102 THR A N 1
ATOM 793 C CA . THR A 1 102 ? -11.006 10.375 14.013 1.00 91.19 102 THR A CA 1
ATOM 794 C C . THR A 1 102 ? -12.023 9.594 13.185 1.00 91.19 102 THR A C 1
ATOM 796 O O . THR A 1 102 ? -13.127 9.329 13.664 1.00 91.19 102 THR A O 1
ATOM 799 N N . ALA A 1 103 ? -11.657 9.171 11.971 1.00 91.31 103 ALA A N 1
ATOM 800 C CA . ALA A 1 103 ? -12.527 8.379 11.107 1.00 91.31 103 ALA A CA 1
ATOM 801 C C . ALA A 1 103 ? -12.857 7.009 11.727 1.00 91.31 103 ALA A C 1
ATOM 803 O O . ALA A 1 103 ? -14.027 6.611 11.773 1.00 91.31 103 ALA A O 1
ATOM 804 N N . LEU A 1 104 ? -11.848 6.313 12.263 1.00 89.69 104 LEU A N 1
ATOM 805 C CA . LEU A 1 104 ? -12.027 5.022 12.931 1.00 89.69 104 LEU A CA 1
ATOM 806 C C . LEU A 1 104 ? -12.847 5.160 14.216 1.00 89.69 104 LEU A C 1
ATOM 808 O O . LEU A 1 104 ? -13.797 4.404 14.425 1.00 89.69 104 LEU A O 1
ATOM 812 N N . TYR A 1 105 ? -12.531 6.148 15.054 1.00 90.50 105 TYR A N 1
ATOM 813 C CA . TYR A 1 105 ? -13.249 6.406 16.298 1.00 90.50 105 TYR A CA 1
ATOM 814 C C . TYR A 1 105 ? -14.725 6.730 16.039 1.00 90.50 105 TYR A C 1
ATOM 816 O O . TYR A 1 105 ? -15.608 6.124 16.654 1.00 90.50 105 TYR A O 1
ATOM 824 N N . ALA A 1 106 ? -15.007 7.622 15.083 1.00 91.50 106 ALA A N 1
ATOM 825 C CA . ALA A 1 106 ? -16.368 7.968 14.689 1.00 91.50 106 ALA A CA 1
ATOM 826 C C . ALA A 1 106 ? -17.140 6.733 14.198 1.00 91.50 106 ALA A C 1
ATOM 828 O O . ALA A 1 106 ? -18.270 6.505 14.640 1.00 91.50 106 ALA A O 1
ATOM 829 N N . SER A 1 107 ? -16.521 5.902 13.350 1.00 91.62 107 SER A N 1
ATOM 830 C CA . SER A 1 107 ? -17.133 4.667 12.852 1.00 91.62 107 SER A CA 1
ATOM 831 C C . SER A 1 107 ? -17.453 3.694 13.990 1.00 91.62 107 SER A C 1
ATOM 833 O O . SER A 1 107 ? -18.594 3.242 14.106 1.00 91.62 107 SER A O 1
ATOM 835 N N . VAL A 1 108 ? -16.496 3.424 14.887 1.00 90.44 108 VAL A N 1
ATOM 836 C CA . VAL A 1 108 ? -16.665 2.508 16.029 1.00 90.44 108 VAL A CA 1
ATOM 837 C C . VAL A 1 108 ? -17.776 2.984 16.968 1.00 90.44 108 VAL A C 1
ATOM 839 O O . VAL A 1 108 ? -18.639 2.182 17.335 1.00 90.44 108 VAL A O 1
ATOM 842 N N . LYS A 1 109 ? -17.827 4.282 17.299 1.00 89.06 109 LYS A N 1
ATOM 843 C CA . LYS A 1 109 ? -18.903 4.867 18.122 1.00 89.06 109 LYS A CA 1
ATOM 844 C C . LYS A 1 109 ? -20.277 4.781 17.458 1.00 89.06 109 LYS A C 1
ATOM 846 O O . LYS A 1 109 ? -21.273 4.612 18.153 1.00 89.06 109 LYS A O 1
ATOM 851 N N . ASN A 1 110 ? -20.334 4.813 16.128 1.00 89.69 110 ASN A N 1
ATOM 852 C CA . ASN A 1 110 ? -21.564 4.656 15.350 1.00 89.69 110 ASN A CA 1
ATOM 853 C C . ASN A 1 110 ? -21.862 3.197 14.966 1.00 89.69 110 ASN A C 1
ATOM 855 O O . ASN A 1 110 ? -22.611 2.930 14.022 1.00 89.69 110 ASN A O 1
ATOM 859 N N . GLY A 1 111 ? -21.297 2.230 15.696 1.00 87.50 111 GLY A N 1
ATOM 860 C CA . GLY A 1 111 ? -21.584 0.815 15.498 1.00 87.50 111 GLY A CA 1
ATOM 861 C C . GLY A 1 111 ? -20.887 0.200 14.284 1.00 87.50 111 GLY A C 1
ATOM 862 O O . GLY A 1 111 ? -21.418 -0.759 13.736 1.00 87.50 111 GLY A O 1
ATOM 863 N N . GLY A 1 112 ? -19.746 0.740 13.853 1.00 85.44 112 GLY A N 1
ATOM 864 C CA . GLY A 1 112 ? -18.958 0.255 12.713 1.00 85.44 112 GLY A CA 1
ATOM 865 C C . GLY A 1 112 ? -19.502 0.685 11.349 1.00 85.44 112 GLY A C 1
ATOM 866 O O . GLY A 1 112 ? -19.220 0.045 10.343 1.00 85.44 112 GLY A O 1
ATOM 867 N N . LYS A 1 113 ? -20.326 1.737 11.299 1.00 88.56 113 LYS A N 1
ATOM 868 C CA . LYS A 1 113 ? -20.911 2.225 10.042 1.00 88.56 113 LYS A CA 1
ATOM 869 C C . LYS A 1 113 ? -19.871 2.957 9.190 1.00 88.56 113 LYS A C 1
ATOM 871 O O . LYS A 1 113 ? -18.960 3.598 9.717 1.00 88.56 113 LYS A O 1
ATOM 876 N N . SER A 1 114 ? -20.041 2.905 7.869 1.00 88.88 114 SER A N 1
ATOM 877 C CA . SER A 1 114 ? -19.202 3.658 6.929 1.00 88.88 114 SER A CA 1
ATOM 878 C C . SER A 1 114 ? -19.366 5.175 7.098 1.00 88.88 114 SER A C 1
ATOM 880 O O . SER A 1 114 ? -20.407 5.653 7.560 1.00 88.88 114 SER A O 1
ATOM 882 N N . MET A 1 115 ? -18.367 5.950 6.662 1.00 89.19 115 MET A N 1
ATOM 883 C CA . MET A 1 115 ? -18.422 7.421 6.697 1.00 89.19 115 MET A CA 1
ATOM 884 C C . MET A 1 115 ? -19.668 7.974 5.990 1.00 89.19 115 MET A C 1
ATOM 886 O O . MET A 1 115 ? -20.334 8.856 6.523 1.00 89.19 115 MET A O 1
ATOM 890 N N . GLY A 1 116 ? -20.051 7.405 4.840 1.00 88.44 116 GLY A N 1
ATOM 891 C CA . GLY A 1 116 ? -21.260 7.816 4.117 1.00 88.44 116 GLY A CA 1
ATOM 892 C C . GLY A 1 116 ? -22.550 7.589 4.915 1.00 88.44 116 GLY A C 1
ATOM 893 O O . GLY A 1 116 ? -23.437 8.441 4.909 1.00 88.44 116 GLY A O 1
ATOM 894 N N . MET A 1 117 ? -22.639 6.481 5.658 1.00 88.12 117 MET A N 1
ATOM 895 C CA . MET A 1 117 ? -23.781 6.196 6.536 1.00 88.12 117 MET A CA 1
ATOM 896 C C . MET A 1 117 ? -23.826 7.117 7.758 1.00 88.12 117 MET A C 1
ATOM 898 O O . MET A 1 117 ? -24.911 7.435 8.247 1.00 88.12 117 MET A O 1
ATOM 902 N N . MET A 1 118 ? -22.672 7.548 8.272 1.00 90.44 118 MET A N 1
ATOM 903 C CA . MET A 1 118 ? -22.619 8.551 9.340 1.00 90.44 118 MET A CA 1
ATOM 904 C C . MET A 1 118 ? -23.057 9.926 8.830 1.00 90.44 118 MET A C 1
ATOM 906 O O . MET A 1 118 ? -23.881 10.574 9.467 1.00 90.44 118 MET A O 1
ATOM 910 N N . ILE A 1 119 ? -22.594 10.334 7.646 1.00 91.56 119 ILE A N 1
ATOM 911 C CA . ILE A 1 119 ? -23.027 11.581 7.001 1.00 91.56 119 ILE A CA 1
ATOM 912 C C . ILE A 1 119 ? -24.546 11.587 6.802 1.00 91.56 119 ILE A C 1
ATOM 914 O O . ILE A 1 119 ? -25.191 12.593 7.076 1.00 91.56 119 ILE A O 1
ATOM 918 N N . GLU A 1 120 ? -25.150 10.468 6.401 1.00 92.69 120 GLU A N 1
ATOM 919 C CA . GLU A 1 120 ? -26.610 10.389 6.290 1.00 92.69 120 GLU A CA 1
ATOM 920 C C . GLU A 1 120 ? -27.330 10.601 7.625 1.00 92.69 120 GLU A C 1
ATOM 922 O O . GLU A 1 120 ? -28.351 11.279 7.651 1.00 92.69 120 GLU A O 1
ATOM 927 N N . GLN A 1 121 ? -26.802 10.051 8.721 1.00 90.38 121 GLN A N 1
ATOM 928 C CA . GLN A 1 121 ? -27.404 10.191 10.050 1.00 90.38 121 GLN A CA 1
ATOM 929 C C . GLN A 1 121 ? -27.319 11.619 10.595 1.00 90.38 121 GLN A C 1
ATOM 931 O O . GLN A 1 121 ? -28.274 12.075 11.215 1.00 90.38 121 GLN A O 1
ATOM 936 N N . TYR A 1 122 ? -26.196 12.310 10.377 1.00 89.88 122 TYR A N 1
ATOM 937 C CA . TYR A 1 122 ? -25.948 13.627 10.976 1.00 89.88 122 TYR A CA 1
ATOM 938 C C . TYR A 1 122 ? -26.260 14.814 10.052 1.00 89.88 122 TYR A C 1
ATOM 940 O O . TYR A 1 122 ? -26.606 15.882 10.544 1.00 89.88 122 TYR A O 1
ATOM 948 N N . ILE A 1 123 ? -26.134 14.652 8.730 1.00 91.69 123 ILE A N 1
ATOM 949 C CA . ILE A 1 123 ? -26.340 15.720 7.730 1.00 91.69 123 ILE A CA 1
ATOM 950 C C . ILE A 1 123 ? -27.592 15.448 6.884 1.00 91.69 123 ILE A C 1
ATOM 952 O O . ILE A 1 123 ? -28.303 16.376 6.506 1.00 91.69 123 ILE A O 1
ATOM 956 N N . GLY A 1 124 ? -27.876 14.180 6.580 1.00 93.62 124 GLY A N 1
ATOM 957 C CA . GLY A 1 124 ? -29.038 13.761 5.795 1.00 93.62 124 GLY A CA 1
ATOM 958 C C . GLY A 1 124 ? -28.687 13.126 4.447 1.00 93.62 124 GLY A C 1
ATOM 959 O O . GLY A 1 124 ? -27.527 13.029 4.033 1.00 93.62 124 GLY A O 1
ATOM 960 N N . ARG A 1 125 ? -29.726 12.686 3.725 1.00 93.06 125 ARG A N 1
ATOM 961 C CA . ARG A 1 125 ? -29.590 11.931 2.464 1.00 93.06 125 ARG A CA 1
ATOM 962 C C . ARG A 1 125 ? -28.869 12.700 1.361 1.00 93.06 125 ARG A C 1
ATOM 964 O O . ARG A 1 125 ? -28.035 12.112 0.673 1.00 93.06 125 ARG A O 1
ATOM 971 N N . THR A 1 126 ? -29.153 13.993 1.217 1.00 93.56 126 THR A N 1
ATOM 972 C CA . THR A 1 126 ? -28.503 14.853 0.216 1.00 93.56 126 THR A CA 1
ATOM 973 C C . THR A 1 126 ? -27.005 14.975 0.488 1.00 93.56 126 THR A C 1
ATOM 975 O O . THR A 1 126 ? -26.202 14.823 -0.428 1.00 93.56 126 THR A O 1
ATOM 978 N N . GLY A 1 127 ? -26.614 15.147 1.758 1.00 91.94 127 GLY A N 1
ATOM 979 C CA . GLY A 1 127 ? -25.208 15.174 2.167 1.00 91.94 127 GLY A CA 1
ATOM 980 C C . GLY A 1 127 ? -24.484 13.871 1.829 1.00 91.94 127 GLY A C 1
ATOM 981 O O . GLY A 1 127 ? -23.397 13.902 1.254 1.00 91.94 127 GLY A O 1
ATOM 982 N N . ARG A 1 128 ? -25.120 12.718 2.085 1.00 93.38 128 ARG A N 1
ATOM 983 C CA . ARG A 1 128 ? -24.576 11.409 1.689 1.00 93.38 128 ARG A CA 1
ATOM 984 C C . ARG A 1 128 ? -24.384 11.316 0.176 1.00 93.38 128 ARG A C 1
ATOM 986 O O . ARG A 1 128 ? -23.338 10.855 -0.262 1.00 93.38 128 ARG A O 1
ATOM 993 N N . GLN A 1 129 ? -25.372 11.723 -0.620 1.00 93.12 129 GLN A N 1
ATOM 994 C CA . GLN A 1 129 ? -25.285 11.645 -2.082 1.00 93.12 129 GLN A CA 1
ATOM 995 C C . GLN A 1 129 ? -24.167 12.528 -2.642 1.00 93.12 129 GLN A C 1
ATOM 997 O O . GLN A 1 129 ? -23.385 12.049 -3.458 1.00 93.12 129 GLN A O 1
ATOM 1002 N N . LEU A 1 130 ? -24.044 13.771 -2.166 1.00 94.81 130 LEU A N 1
ATOM 1003 C CA . LEU A 1 130 ? -22.958 14.669 -2.569 1.00 94.81 130 LEU A CA 1
ATOM 1004 C C . LEU A 1 130 ? -21.588 14.119 -2.162 1.00 94.81 130 LEU A C 1
ATOM 1006 O O . LEU A 1 130 ? -20.662 14.129 -2.969 1.00 94.81 130 LEU A O 1
ATOM 1010 N N . PHE A 1 131 ? -21.467 13.581 -0.945 1.00 92.94 131 PHE A N 1
ATOM 1011 C CA . PHE A 1 131 ? -20.232 12.952 -0.483 1.00 92.94 131 PHE A CA 1
ATOM 1012 C C . PHE A 1 131 ? -19.863 11.724 -1.322 1.00 92.94 131 PHE A C 1
ATOM 1014 O O . PHE A 1 131 ? -18.724 11.599 -1.755 1.00 92.94 131 PHE A O 1
ATOM 1021 N N . LEU A 1 132 ? -20.821 10.835 -1.601 1.00 93.12 132 LEU A N 1
ATOM 1022 C CA . LEU A 1 132 ? -20.584 9.654 -2.433 1.00 93.12 132 LEU A CA 1
ATOM 1023 C C . LEU A 1 132 ? -20.228 10.032 -3.875 1.00 93.12 132 LEU A C 1
ATOM 1025 O O . LEU A 1 132 ? -19.337 9.410 -4.447 1.00 93.12 132 LEU A O 1
ATOM 1029 N N . LEU A 1 133 ? -20.867 11.060 -4.443 1.00 95.12 133 LEU A N 1
ATOM 1030 C CA . LEU A 1 133 ? -20.520 11.590 -5.763 1.00 95.12 133 LEU A CA 1
ATOM 1031 C C . LEU A 1 133 ? -19.087 12.128 -5.778 1.00 95.12 133 LEU A C 1
ATOM 1033 O O . LEU A 1 133 ? -18.316 11.794 -6.675 1.00 95.12 133 LEU A O 1
ATOM 1037 N N . PHE A 1 134 ? -18.715 12.912 -4.765 1.00 94.56 134 PHE A N 1
ATOM 1038 C CA . PHE A 1 134 ? -17.351 13.401 -4.602 1.00 94.56 134 PHE A CA 1
ATOM 1039 C C . PHE A 1 134 ? -16.350 12.245 -4.484 1.00 94.56 134 PHE A C 1
ATOM 1041 O O . PHE A 1 134 ? -15.375 12.215 -5.227 1.00 94.56 134 PHE A O 1
ATOM 1048 N N . CYS A 1 135 ? -16.606 11.259 -3.619 1.00 92.75 135 CYS A N 1
ATOM 1049 C CA . CYS A 1 135 ? -15.750 10.081 -3.475 1.00 92.75 135 CYS A CA 1
ATOM 1050 C C . CYS A 1 135 ? -15.619 9.295 -4.782 1.00 92.75 135 CYS A C 1
ATOM 1052 O O . CYS A 1 135 ? -14.532 8.813 -5.098 1.00 92.75 135 CYS A O 1
ATOM 1054 N N . TRP A 1 136 ? -16.704 9.171 -5.547 1.00 93.69 136 TRP A N 1
ATOM 1055 C CA . TRP A 1 136 ? -16.695 8.490 -6.836 1.00 93.69 136 TRP A CA 1
ATOM 1056 C C . TRP A 1 136 ? -15.825 9.230 -7.860 1.00 93.69 136 TRP A C 1
ATOM 1058 O O . TRP A 1 136 ? -14.897 8.634 -8.407 1.00 93.69 136 TRP A O 1
ATOM 1068 N N . LEU A 1 137 ? -16.040 10.537 -8.045 1.00 95.75 137 LEU A N 1
ATOM 1069 C CA . LEU A 1 137 ? -15.224 11.376 -8.934 1.00 95.75 137 LEU A CA 1
ATOM 1070 C C . LEU A 1 137 ? -13.751 11.401 -8.508 1.00 95.75 137 LEU A C 1
ATOM 1072 O O . LEU A 1 137 ? -12.853 11.277 -9.340 1.00 95.75 137 LEU A O 1
ATOM 1076 N N . PHE A 1 138 ? -13.494 11.517 -7.206 1.00 93.81 138 PHE A N 1
ATOM 1077 C CA . PHE A 1 138 ? -12.142 11.519 -6.663 1.00 93.81 138 PHE A CA 1
ATOM 1078 C C . PHE A 1 138 ? -11.441 10.179 -6.902 1.00 93.81 138 PHE A C 1
ATOM 1080 O O . PHE A 1 138 ? -10.279 10.153 -7.296 1.00 93.81 138 PHE A O 1
ATOM 1087 N N . THR A 1 139 ? -12.153 9.061 -6.749 1.00 92.44 139 THR A N 1
ATOM 1088 C CA . THR A 1 139 ? -11.602 7.727 -7.021 1.00 92.44 139 THR A CA 1
ATOM 1089 C C . THR A 1 139 ? -11.226 7.562 -8.495 1.00 92.44 139 THR A C 1
ATOM 1091 O O . THR A 1 139 ? -10.183 6.980 -8.779 1.00 92.44 139 THR A O 1
ATOM 1094 N N . LEU A 1 140 ? -11.999 8.122 -9.436 1.00 92.81 140 LEU A N 1
ATOM 1095 C CA . LEU A 1 140 ? -11.622 8.141 -10.858 1.00 92.81 140 LEU A CA 1
ATOM 1096 C C . LEU A 1 140 ? -10.305 8.896 -11.091 1.00 92.81 140 LEU A C 1
ATOM 1098 O O . LEU A 1 140 ? -9.432 8.399 -11.805 1.00 92.81 140 LEU A O 1
ATOM 1102 N N . LEU A 1 141 ? -10.134 10.058 -10.450 1.00 92.75 141 LEU A N 1
ATOM 1103 C CA . LEU A 1 141 ? -8.895 10.837 -10.519 1.00 92.75 141 LEU A CA 1
ATOM 1104 C C . LEU A 1 141 ? -7.717 10.033 -9.957 1.00 92.75 141 LEU A C 1
ATOM 1106 O O . LEU A 1 141 ? -6.690 9.906 -10.622 1.00 92.75 141 LEU A O 1
ATOM 1110 N N . VAL A 1 142 ? -7.874 9.442 -8.769 1.00 90.00 142 VAL A N 1
ATOM 1111 C CA . VAL A 1 142 ? -6.828 8.626 -8.137 1.00 90.00 142 VAL A CA 1
ATOM 1112 C C . VAL A 1 142 ? -6.454 7.440 -9.028 1.00 90.00 142 VAL A C 1
ATOM 1114 O O . VAL A 1 142 ? -5.272 7.235 -9.287 1.00 90.00 142 VAL A O 1
ATOM 1117 N N . ILE A 1 143 ? -7.427 6.700 -9.567 1.00 90.88 143 ILE A N 1
ATOM 1118 C CA . ILE A 1 143 ? -7.153 5.586 -10.488 1.00 90.88 143 ILE A CA 1
ATOM 1119 C C . ILE A 1 143 ? -6.364 6.073 -11.709 1.00 90.88 143 ILE A C 1
ATOM 1121 O O . ILE A 1 143 ? -5.374 5.443 -12.079 1.00 90.88 143 ILE A O 1
ATOM 1125 N N . SER A 1 144 ? -6.752 7.206 -12.300 1.00 91.81 144 SER A N 1
ATOM 1126 C CA . SER A 1 144 ? -6.035 7.792 -13.436 1.00 91.81 144 SER A CA 1
ATOM 1127 C C . SER A 1 144 ? -4.589 8.151 -13.084 1.00 91.81 144 SER A C 1
ATOM 1129 O O . SER A 1 144 ? -3.678 7.815 -13.837 1.00 91.81 144 SER A O 1
ATOM 1131 N N . ALA A 1 145 ? -4.361 8.800 -11.939 1.00 90.50 145 ALA A N 1
ATOM 1132 C CA . ALA A 1 145 ? -3.026 9.201 -11.500 1.00 90.50 145 ALA A CA 1
ATOM 1133 C C . ALA A 1 1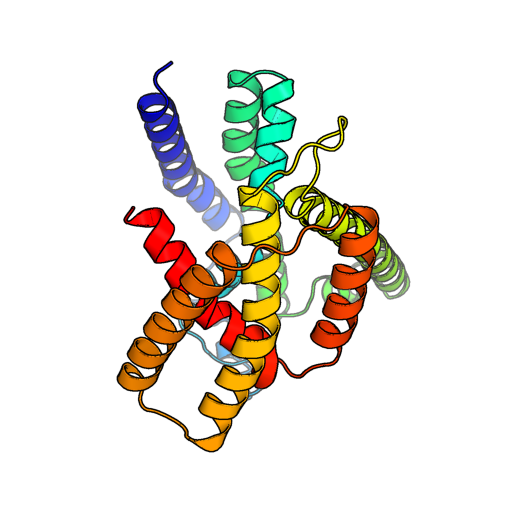45 ? -2.121 7.986 -11.236 1.00 90.50 145 ALA A C 1
ATOM 1135 O O . ALA A 1 145 ? -0.980 7.949 -11.690 1.00 90.50 145 ALA A O 1
ATOM 1136 N N . PHE A 1 146 ? -2.634 6.958 -10.553 1.00 89.00 146 PHE A N 1
ATOM 1137 C CA . PHE A 1 146 ? -1.878 5.730 -10.300 1.00 89.00 146 PHE A CA 1
ATOM 1138 C C . PHE A 1 146 ? -1.623 4.931 -11.581 1.00 89.00 146 PHE A C 1
ATOM 1140 O O . PHE A 1 146 ? -0.534 4.379 -11.739 1.00 89.00 146 PHE A O 1
ATOM 1147 N N . CYS A 1 147 ? -2.582 4.894 -12.511 1.00 92.19 147 CYS A N 1
ATOM 1148 C CA . CYS A 1 147 ? -2.381 4.274 -13.817 1.00 92.19 147 CYS A CA 1
ATOM 1149 C C . CYS A 1 147 ? -1.244 4.957 -14.587 1.00 92.19 147 CYS A C 1
ATOM 1151 O O . CYS A 1 147 ? -0.408 4.270 -15.172 1.00 92.19 147 CYS A O 1
ATOM 1153 N N . ASP A 1 148 ? -1.192 6.290 -14.569 1.00 91.25 148 ASP A N 1
ATOM 1154 C CA . ASP A 1 148 ? -0.133 7.040 -15.240 1.00 91.25 148 ASP A CA 1
ATOM 1155 C C . ASP A 1 148 ? 1.237 6.812 -14.587 1.00 91.25 148 ASP A C 1
ATOM 1157 O O . ASP A 1 148 ? 2.216 6.564 -15.287 1.00 91.25 148 ASP A O 1
ATOM 1161 N N . ILE A 1 149 ? 1.304 6.796 -13.251 1.00 89.94 149 ILE A N 1
ATOM 1162 C CA . ILE A 1 149 ? 2.539 6.476 -12.517 1.00 89.94 149 ILE A CA 1
ATOM 1163 C C . ILE A 1 149 ? 3.070 5.098 -12.935 1.00 89.94 149 ILE A C 1
ATOM 1165 O O . ILE A 1 149 ? 4.231 4.990 -13.326 1.00 89.94 149 ILE A O 1
ATOM 1169 N N . VAL A 1 150 ? 2.224 4.061 -12.913 1.00 90.88 150 VAL A N 1
ATOM 1170 C CA . VAL A 1 150 ? 2.623 2.692 -13.284 1.00 90.88 150 VAL A CA 1
ATOM 1171 C C . VAL A 1 150 ? 3.057 2.617 -14.749 1.00 90.88 150 VAL A C 1
ATOM 1173 O O . VAL A 1 150 ? 4.098 2.037 -15.051 1.00 90.88 150 VAL A O 1
ATOM 1176 N N . ALA A 1 151 ? 2.306 3.237 -15.661 1.00 92.56 151 ALA A N 1
ATOM 1177 C CA . ALA A 1 151 ? 2.638 3.229 -17.082 1.00 92.56 151 ALA A CA 1
ATOM 1178 C C . ALA A 1 151 ? 3.973 3.930 -17.382 1.00 92.56 151 ALA A C 1
ATOM 1180 O O . ALA A 1 151 ? 4.742 3.459 -18.220 1.00 92.56 151 ALA A O 1
ATOM 1181 N N . ASN A 1 152 ? 4.280 5.018 -16.673 1.00 90.19 152 ASN A N 1
ATOM 1182 C CA . ASN A 1 152 ? 5.568 5.696 -16.789 1.00 90.19 152 ASN A CA 1
ATOM 1183 C C . ASN A 1 152 ? 6.710 4.875 -16.169 1.00 90.19 152 ASN A C 1
ATOM 1185 O O . ASN A 1 152 ? 7.802 4.852 -16.731 1.00 90.19 152 ASN A O 1
ATOM 1189 N N . THR A 1 153 ? 6.469 4.157 -15.065 1.00 89.88 153 THR A N 1
ATOM 1190 C CA . THR A 1 153 ? 7.447 3.208 -14.503 1.00 89.88 153 THR A CA 1
ATOM 1191 C C . THR A 1 153 ? 7.751 2.058 -15.469 1.00 89.88 153 THR A C 1
ATOM 1193 O O . THR A 1 153 ? 8.891 1.615 -15.546 1.00 89.88 153 THR A O 1
ATOM 1196 N N . PHE A 1 154 ? 6.758 1.586 -16.226 1.00 92.69 154 PHE A N 1
ATOM 1197 C CA . PHE A 1 154 ? 6.915 0.493 -17.194 1.00 92.69 154 PHE A CA 1
ATOM 1198 C C . PHE A 1 154 ? 7.429 0.939 -18.562 1.00 92.69 154 PHE A C 1
ATOM 1200 O O . PHE A 1 154 ? 7.761 0.090 -19.390 1.00 92.69 154 PHE A O 1
ATOM 1207 N N . ASN A 1 155 ? 7.520 2.248 -18.812 1.00 92.06 155 ASN A N 1
ATOM 1208 C CA . ASN A 1 155 ? 7.985 2.762 -20.091 1.00 92.06 155 ASN A CA 1
ATOM 1209 C C . ASN A 1 155 ? 9.413 2.274 -20.373 1.00 92.06 155 ASN A C 1
ATOM 1211 O O . ASN A 1 155 ? 10.369 2.664 -19.696 1.00 92.06 155 ASN A O 1
ATOM 1215 N N . GLY A 1 156 ? 9.531 1.417 -21.386 1.00 89.56 156 GLY A N 1
ATOM 1216 C CA . GLY A 1 156 ? 10.779 0.780 -21.779 1.00 89.56 156 GLY A CA 1
ATOM 1217 C C . GLY A 1 156 ? 11.673 1.663 -22.644 1.00 89.56 156 GLY A C 1
ATOM 1218 O O . GLY A 1 156 ? 12.732 1.196 -23.052 1.00 89.56 156 GLY A O 1
ATOM 1219 N N . PHE A 1 157 ? 11.275 2.903 -22.940 1.00 89.81 157 PHE A N 1
ATOM 1220 C CA . PHE A 1 157 ? 12.008 3.804 -23.826 1.00 89.81 157 PHE A CA 1
ATOM 1221 C C . PHE A 1 157 ? 12.276 5.165 -23.172 1.00 89.81 157 PHE A C 1
ATOM 1223 O O . PHE A 1 157 ? 11.407 5.744 -22.517 1.00 89.81 157 PHE A O 1
ATOM 1230 N N . THR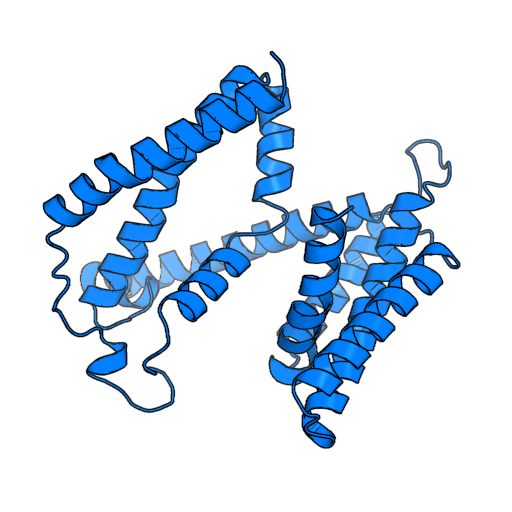 A 1 158 ? 13.477 5.709 -23.381 1.00 84.94 158 THR A N 1
ATOM 1231 C CA . THR A 1 158 ? 13.789 7.107 -23.051 1.00 84.94 158 THR A CA 1
ATOM 1232 C C . THR A 1 158 ? 13.131 8.061 -24.050 1.00 84.94 158 THR A C 1
ATOM 1234 O O . THR A 1 158 ? 12.675 7.653 -25.119 1.00 84.94 158 THR A O 1
ATOM 1237 N N . ALA A 1 159 ? 13.145 9.365 -23.756 1.00 80.38 159 ALA A N 1
ATOM 1238 C CA . ALA A 1 159 ? 12.681 10.393 -24.694 1.00 80.38 159 ALA A CA 1
ATOM 1239 C C . ALA A 1 159 ? 13.453 10.390 -26.034 1.00 80.38 159 ALA A C 1
ATOM 1241 O O . ALA A 1 159 ? 12.952 10.883 -27.038 1.00 80.38 159 ALA A O 1
ATOM 1242 N N . GLN A 1 160 ? 14.661 9.821 -26.051 1.00 79.00 160 GLN A N 1
ATOM 1243 C CA . GLN A 1 160 ? 15.523 9.668 -27.225 1.00 79.00 160 GLN A CA 1
ATOM 1244 C C . GLN A 1 160 ? 15.354 8.298 -27.911 1.00 79.00 160 GLN A C 1
ATOM 1246 O O . GLN A 1 160 ? 16.086 7.993 -28.847 1.00 79.00 160 GLN A O 1
ATOM 1251 N N . GLY A 1 161 ? 14.424 7.460 -27.438 1.00 80.38 161 GLY A N 1
ATOM 1252 C CA . GLY A 1 161 ? 14.151 6.127 -27.981 1.00 80.38 161 GLY A CA 1
ATOM 1253 C C . GLY A 1 161 ? 15.116 5.030 -27.519 1.00 80.38 161 GLY A C 1
ATOM 1254 O O . GLY A 1 161 ? 15.039 3.910 -28.020 1.00 80.38 161 GLY A O 1
ATOM 1255 N N . ALA A 1 162 ? 16.015 5.309 -26.569 1.00 86.81 162 ALA A N 1
ATOM 1256 C CA . ALA A 1 162 ? 16.917 4.293 -26.029 1.00 86.81 162 ALA A CA 1
ATOM 1257 C C . ALA A 1 162 ? 16.164 3.332 -25.102 1.00 86.81 162 ALA A C 1
ATOM 1259 O O . ALA A 1 162 ? 15.270 3.743 -24.363 1.00 86.81 162 ALA A O 1
ATOM 1260 N N . GLN A 1 163 ? 16.543 2.056 -25.117 1.00 88.38 163 GLN A N 1
ATOM 1261 C CA . GLN A 1 163 ? 15.907 1.035 -24.290 1.00 88.38 163 GLN A CA 1
ATOM 1262 C C . GLN A 1 163 ? 16.283 1.183 -22.809 1.00 88.38 163 GLN A C 1
ATOM 1264 O O . GLN A 1 163 ? 17.457 1.275 -22.453 1.00 88.38 163 GLN A O 1
ATOM 1269 N N . ILE A 1 164 ? 15.274 1.144 -21.939 1.00 87.94 164 ILE A N 1
ATOM 1270 C CA . ILE A 1 164 ? 15.402 1.130 -20.481 1.00 87.94 164 ILE A CA 1
ATOM 1271 C C . ILE A 1 164 ? 15.050 -0.276 -19.996 1.00 87.94 164 ILE A C 1
ATOM 1273 O O . ILE A 1 164 ? 13.906 -0.580 -19.653 1.00 87.94 164 ILE A O 1
ATOM 1277 N N . MET A 1 165 ? 16.055 -1.148 -19.980 1.00 88.75 165 MET A N 1
ATOM 1278 C CA . MET A 1 165 ? 15.889 -2.551 -19.595 1.00 88.75 165 MET A CA 1
ATOM 1279 C C . MET A 1 165 ? 15.279 -2.744 -18.189 1.00 88.75 165 MET A C 1
ATOM 1281 O O . MET A 1 165 ? 14.369 -3.564 -18.074 1.00 88.75 165 MET A O 1
ATOM 1285 N N . PRO A 1 166 ? 15.651 -1.972 -17.142 1.00 88.88 166 PRO A N 1
ATOM 1286 C CA . PRO A 1 166 ? 15.039 -2.121 -15.817 1.00 88.88 166 PRO A CA 1
ATOM 1287 C C . PRO A 1 166 ? 13.521 -1.882 -15.798 1.00 88.88 166 PRO A C 1
ATOM 1289 O O . PRO A 1 166 ? 12.786 -2.624 -15.148 1.00 88.88 166 PRO A O 1
ATOM 1292 N N . ASN A 1 167 ? 13.039 -0.888 -16.549 1.00 90.56 167 ASN A N 1
ATOM 1293 C CA . ASN A 1 167 ? 11.613 -0.557 -16.630 1.00 90.56 167 ASN A CA 1
ATOM 1294 C C . ASN A 1 167 ? 10.834 -1.650 -17.370 1.00 90.56 167 ASN A C 1
ATOM 1296 O O . ASN A 1 167 ? 9.786 -2.102 -16.908 1.00 90.56 167 ASN A O 1
ATOM 1300 N N . ALA A 1 168 ? 11.383 -2.118 -18.493 1.00 89.00 168 ALA A N 1
ATOM 1301 C CA . ALA A 1 168 ? 10.808 -3.206 -19.275 1.00 89.00 168 ALA A CA 1
ATOM 1302 C C . ALA A 1 168 ? 10.781 -4.532 -18.487 1.00 89.00 168 ALA A C 1
ATOM 1304 O O . ALA A 1 168 ? 9.795 -5.274 -18.536 1.00 89.00 168 ALA A O 1
ATOM 1305 N N . ALA A 1 169 ? 11.820 -4.814 -17.694 1.00 89.94 169 ALA A N 1
ATOM 1306 C CA . ALA A 1 169 ? 11.848 -5.957 -16.785 1.00 89.94 169 ALA A CA 1
ATOM 1307 C C . ALA A 1 169 ? 10.765 -5.837 -15.698 1.00 89.94 169 ALA A C 1
ATOM 1309 O O . ALA A 1 169 ? 10.009 -6.785 -15.486 1.00 89.94 169 ALA A O 1
ATOM 1310 N N . ALA A 1 170 ? 10.612 -4.665 -15.069 1.00 89.31 170 ALA A N 1
ATOM 1311 C CA . ALA A 1 170 ? 9.557 -4.419 -14.080 1.00 89.31 170 ALA A CA 1
ATOM 1312 C C . ALA A 1 170 ? 8.147 -4.630 -14.662 1.00 89.31 170 ALA A C 1
ATOM 1314 O O . ALA A 1 170 ? 7.285 -5.231 -14.010 1.00 89.31 170 ALA A O 1
ATOM 1315 N N . ALA A 1 171 ? 7.924 -4.202 -15.906 1.00 90.75 171 ALA A N 1
ATOM 1316 C CA . ALA A 1 171 ? 6.666 -4.415 -16.612 1.00 90.75 171 ALA A CA 1
ATOM 1317 C C . ALA A 1 171 ? 6.394 -5.908 -16.873 1.00 90.75 171 ALA A C 1
ATOM 1319 O O . ALA A 1 171 ? 5.294 -6.408 -16.632 1.00 90.75 171 ALA A O 1
ATOM 1320 N N . SER A 1 172 ? 7.428 -6.645 -17.280 1.00 90.69 172 SER A N 1
ATOM 1321 C CA . SER A 1 172 ? 7.354 -8.084 -17.574 1.00 90.69 172 SER A CA 1
ATOM 1322 C C . SER A 1 172 ? 7.078 -8.909 -16.322 1.00 90.69 172 SER A C 1
ATOM 1324 O O . SER A 1 172 ? 6.177 -9.748 -16.318 1.00 90.69 172 SER A O 1
ATOM 1326 N N . ILE A 1 173 ? 7.783 -8.610 -15.226 1.00 90.94 173 ILE A N 1
ATOM 1327 C CA . ILE A 1 173 ? 7.533 -9.198 -13.904 1.00 90.94 173 ILE A CA 1
ATOM 1328 C C . ILE A 1 173 ? 6.082 -8.942 -13.482 1.00 90.94 173 ILE A C 1
ATOM 1330 O O . ILE A 1 173 ? 5.412 -9.848 -12.990 1.00 90.94 173 ILE A O 1
ATOM 1334 N N . SER A 1 174 ? 5.573 -7.728 -13.704 1.00 89.81 174 SER A N 1
ATOM 1335 C CA . SER A 1 174 ? 4.213 -7.344 -13.308 1.00 89.81 174 SER A CA 1
ATOM 1336 C C . SER A 1 174 ? 3.128 -8.075 -14.104 1.00 89.81 174 SER A C 1
ATOM 1338 O O . SER A 1 174 ? 2.126 -8.497 -13.523 1.00 89.81 174 SER A O 1
ATOM 1340 N N . ILE A 1 175 ? 3.332 -8.289 -15.410 1.00 90.31 175 ILE A N 1
ATOM 1341 C CA . ILE A 1 175 ? 2.448 -9.137 -16.224 1.00 90.31 175 ILE A CA 1
ATOM 1342 C C . ILE A 1 175 ? 2.470 -10.578 -15.705 1.00 90.31 175 ILE A C 1
ATOM 1344 O O . ILE A 1 175 ? 1.412 -11.177 -15.519 1.00 90.31 175 ILE A O 1
ATOM 1348 N N . LEU A 1 176 ? 3.652 -11.140 -15.440 1.00 90.62 176 LEU A N 1
ATOM 1349 C CA . LEU A 1 176 ? 3.763 -12.503 -14.913 1.00 90.62 176 LEU A CA 1
ATOM 1350 C C . LEU A 1 176 ? 3.034 -12.639 -13.573 1.00 90.62 176 LEU A C 1
ATOM 1352 O O . LEU A 1 176 ? 2.260 -13.579 -13.395 1.00 90.62 176 LEU A O 1
ATOM 1356 N N . TYR A 1 177 ? 3.193 -11.659 -12.681 1.00 87.69 177 TYR A N 1
ATOM 1357 C CA . TYR A 1 177 ? 2.481 -11.600 -11.405 1.00 87.69 177 TYR A CA 1
ATOM 1358 C C . TYR A 1 177 ? 0.965 -11.678 -11.571 1.00 87.69 177 TYR A C 1
ATOM 1360 O O . TYR A 1 177 ? 0.301 -12.354 -10.790 1.00 87.69 177 TYR A O 1
ATOM 1368 N N . MET A 1 178 ? 0.412 -11.021 -12.589 1.00 87.75 178 MET A N 1
ATOM 1369 C CA . MET A 1 178 ? -1.024 -11.028 -12.862 1.00 87.75 178 MET A CA 1
ATOM 1370 C C . MET A 1 178 ? -1.547 -12.438 -13.154 1.00 87.75 178 MET A C 1
ATOM 1372 O O . MET A 1 178 ? -2.535 -12.864 -12.559 1.00 87.75 178 MET A O 1
ATOM 1376 N N . PHE A 1 179 ? -0.873 -13.178 -14.034 1.00 90.50 179 PHE A N 1
ATOM 1377 C CA . PHE A 1 179 ? -1.303 -14.521 -14.428 1.00 90.50 179 PHE A CA 1
ATOM 1378 C C . PHE A 1 179 ? -0.966 -15.578 -13.372 1.00 90.50 179 PHE A C 1
ATOM 1380 O O . PHE A 1 179 ? -1.801 -16.426 -13.048 1.00 90.50 179 PHE A O 1
ATOM 1387 N N . VAL A 1 180 ? 0.234 -15.511 -12.793 1.00 91.12 180 VAL A N 1
ATOM 1388 C CA . VAL A 1 180 ? 0.686 -16.461 -11.771 1.00 91.12 180 VAL A CA 1
ATOM 1389 C C . VAL A 1 180 ? -0.112 -16.301 -10.481 1.00 91.12 180 VAL A C 1
ATOM 1391 O O . VAL A 1 180 ? -0.443 -17.312 -9.870 1.00 91.12 180 VAL A O 1
ATOM 1394 N N . ALA A 1 181 ? -0.506 -15.084 -10.089 1.00 89.81 181 ALA A N 1
ATOM 1395 C CA . ALA A 1 181 ? -1.380 -14.891 -8.931 1.00 89.81 181 ALA A CA 1
ATOM 1396 C C . ALA A 1 181 ? -2.740 -15.576 -9.119 1.00 89.81 181 ALA A C 1
ATOM 1398 O O . ALA A 1 181 ? -3.221 -16.219 -8.189 1.00 89.81 181 ALA A O 1
ATOM 1399 N N . VAL A 1 182 ? -3.330 -15.512 -10.319 1.00 91.19 182 VAL A N 1
ATOM 1400 C CA . VAL A 1 182 ? -4.582 -16.223 -10.629 1.00 91.19 182 VAL A CA 1
ATOM 1401 C C . VAL A 1 182 ? -4.382 -17.737 -10.551 1.00 91.19 182 VAL A C 1
ATOM 1403 O O . VAL A 1 182 ? -5.171 -18.431 -9.907 1.00 91.19 182 VAL A O 1
ATOM 1406 N N . ALA A 1 183 ? -3.306 -18.261 -11.146 1.00 91.44 183 ALA A N 1
ATOM 1407 C CA . ALA A 1 183 ? -2.977 -19.685 -11.073 1.00 91.44 183 ALA A CA 1
ATOM 1408 C C . ALA A 1 183 ? -2.742 -20.147 -9.623 1.00 91.44 183 ALA A C 1
ATOM 1410 O O . ALA A 1 183 ? -3.251 -21.191 -9.210 1.00 91.44 183 ALA A O 1
ATOM 1411 N N . PHE A 1 184 ? -2.038 -19.342 -8.827 1.00 90.62 184 PHE A N 1
ATOM 1412 C CA . PHE A 1 184 ? -1.805 -19.595 -7.410 1.00 90.62 184 PHE A CA 1
ATOM 1413 C C . PHE A 1 184 ? -3.108 -19.523 -6.601 1.00 90.62 184 PHE A C 1
ATOM 1415 O O . PHE A 1 184 ? -3.348 -20.377 -5.756 1.00 90.62 184 PHE A O 1
ATOM 1422 N N . GLY A 1 185 ? -4.014 -18.591 -6.908 1.00 88.38 185 GLY A N 1
ATOM 1423 C CA . GLY A 1 185 ? -5.347 -18.530 -6.302 1.00 88.38 185 GLY A CA 1
ATOM 1424 C C . GLY A 1 185 ? -6.189 -19.777 -6.564 1.00 88.38 185 GLY A C 1
ATOM 1425 O O . GLY A 1 185 ? -6.826 -20.310 -5.651 1.00 88.38 185 GLY A O 1
ATOM 1426 N N . LEU A 1 186 ? -6.149 -20.299 -7.793 1.00 90.50 186 LEU A N 1
ATOM 1427 C CA . LEU A 1 186 ? -6.788 -21.573 -8.134 1.00 90.50 186 LEU A CA 1
ATOM 1428 C C . LEU A 1 186 ? -6.132 -22.742 -7.386 1.00 90.50 186 LEU A C 1
ATOM 1430 O O . LEU A 1 186 ? -6.840 -23.591 -6.841 1.00 90.50 186 LEU A O 1
ATOM 1434 N N . TYR A 1 187 ? -4.801 -22.762 -7.301 1.00 89.44 187 TYR A N 1
ATOM 1435 C CA . TYR A 1 187 ? -4.054 -23.759 -6.536 1.00 89.44 187 TYR A CA 1
ATOM 1436 C C . TYR A 1 187 ? -4.467 -23.772 -5.058 1.00 89.44 187 TYR A C 1
ATOM 1438 O O . TYR A 1 187 ? -4.844 -24.822 -4.535 1.00 89.44 187 TYR A O 1
ATOM 1446 N N . LEU A 1 188 ? -4.504 -22.605 -4.408 1.00 87.81 188 LEU A N 1
ATOM 1447 C CA . LEU A 1 188 ? -4.937 -22.463 -3.017 1.00 87.81 188 LEU A CA 1
ATOM 1448 C C . LEU A 1 188 ? -6.364 -22.981 -2.807 1.00 87.81 188 LEU A C 1
ATOM 1450 O O . LEU A 1 188 ? -6.624 -23.708 -1.846 1.00 87.81 188 LEU A O 1
ATOM 1454 N N . LYS A 1 189 ? -7.285 -22.655 -3.722 1.00 87.00 189 LYS A N 1
ATOM 1455 C CA . LYS A 1 189 ? -8.691 -23.059 -3.605 1.00 87.00 189 LYS A CA 1
ATOM 1456 C C . LYS A 1 189 ? -8.900 -24.564 -3.775 1.00 87.00 189 LYS A C 1
ATOM 1458 O O . LYS A 1 189 ? -9.660 -25.152 -3.004 1.00 87.00 189 LYS A O 1
ATOM 1463 N N . TYR A 1 190 ? -8.277 -25.177 -4.783 1.00 87.81 190 TYR A N 1
ATOM 1464 C CA . TYR A 1 190 ? -8.544 -26.577 -5.129 1.00 87.81 190 TYR A CA 1
ATOM 1465 C C . TYR A 1 190 ? -7.677 -27.571 -4.363 1.00 87.81 190 TYR A C 1
ATOM 1467 O O . TYR A 1 190 ? -8.179 -28.622 -3.970 1.00 87.81 190 TYR A O 1
ATOM 1475 N N . ARG A 1 191 ? -6.396 -27.264 -4.129 1.00 87.06 191 ARG A N 1
ATOM 1476 C CA . ARG A 1 191 ? -5.490 -28.172 -3.410 1.00 87.06 191 ARG A CA 1
ATOM 1477 C C . ARG A 1 191 ? -5.522 -27.988 -1.899 1.00 87.06 191 ARG A C 1
ATOM 1479 O O . ARG A 1 191 ? -5.171 -28.932 -1.203 1.00 87.06 191 ARG A O 1
ATOM 1486 N N . LYS A 1 192 ? -5.959 -26.823 -1.401 1.00 84.62 192 LYS A N 1
ATOM 1487 C CA . LYS A 1 192 ? -5.940 -26.458 0.031 1.00 84.62 192 LYS A CA 1
ATOM 1488 C C . LYS A 1 192 ? -4.610 -26.847 0.716 1.00 84.62 192 LYS A C 1
ATOM 1490 O O . LYS A 1 192 ? -4.628 -27.565 1.716 1.00 84.62 192 LYS A O 1
ATOM 1495 N N . PRO A 1 193 ? -3.465 -26.415 0.157 1.00 84.62 193 PRO A N 1
ATOM 1496 C CA . PRO A 1 193 ? -2.137 -26.776 0.650 1.00 84.62 193 PRO A CA 1
ATOM 1497 C C . PRO A 1 19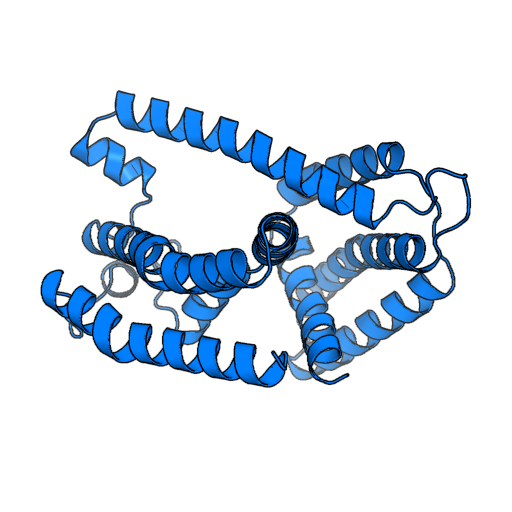3 ? -1.906 -26.293 2.085 1.00 84.62 193 PRO A C 1
ATOM 1499 O O . PRO A 1 193 ? -2.483 -25.290 2.520 1.00 84.62 193 PRO A O 1
ATOM 1502 N N . SER A 1 194 ? -1.017 -26.978 2.805 1.00 87.62 194 SER A N 1
ATOM 1503 C CA . SER A 1 194 ? -0.603 -26.569 4.154 1.00 87.62 194 SER A CA 1
ATOM 1504 C C . SER A 1 194 ? 0.148 -25.227 4.130 1.00 87.62 194 SER A C 1
ATOM 1506 O O . SER A 1 194 ? 0.721 -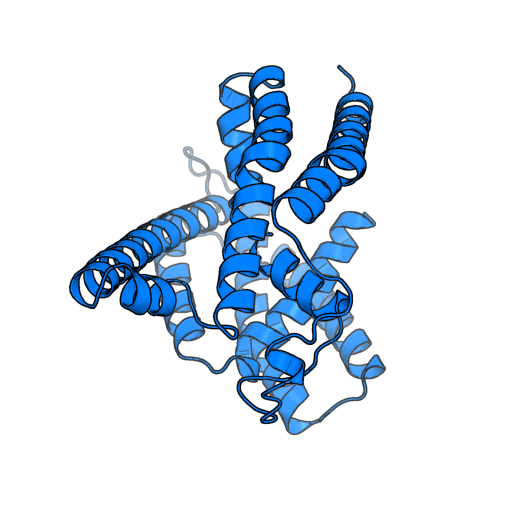24.848 3.110 1.00 87.62 194 SER A O 1
ATOM 1508 N N . GLY A 1 195 ? 0.186 -24.496 5.250 1.00 83.69 195 GLY A N 1
ATOM 1509 C CA . GLY A 1 195 ? 0.832 -23.172 5.301 1.00 83.69 195 GLY A CA 1
ATOM 1510 C C . GLY A 1 195 ? 2.309 -23.181 4.876 1.00 83.69 195 GLY A C 1
ATOM 1511 O O . GLY A 1 195 ? 2.766 -22.263 4.200 1.00 83.69 195 GLY A O 1
ATOM 1512 N N . THR A 1 196 ? 3.045 -24.247 5.199 1.00 85.62 196 THR A N 1
ATOM 1513 C CA . THR A 1 196 ? 4.451 -24.416 4.797 1.00 85.62 196 THR A CA 1
ATOM 1514 C C . THR A 1 196 ? 4.596 -24.645 3.294 1.00 85.62 196 THR A C 1
ATOM 1516 O O . THR A 1 196 ? 5.492 -24.093 2.662 1.00 85.62 196 THR A O 1
ATOM 1519 N N . GLU A 1 197 ? 3.692 -25.422 2.701 1.00 87.12 197 GLU A N 1
ATOM 1520 C CA . GLU A 1 197 ? 3.670 -25.677 1.261 1.00 87.12 197 GLU A CA 1
ATOM 1521 C C . GLU A 1 197 ? 3.333 -24.405 0.474 1.00 87.12 197 GLU A C 1
ATOM 1523 O O . GLU A 1 197 ? 3.979 -24.115 -0.530 1.00 87.12 197 GLU A O 1
ATOM 1528 N N . GLN A 1 198 ? 2.391 -23.595 0.967 1.00 86.38 198 GLN A N 1
ATOM 1529 C CA . GLN A 1 198 ? 2.076 -22.283 0.388 1.00 86.38 198 GLN A CA 1
ATOM 1530 C C . GLN A 1 198 ? 3.290 -21.355 0.376 1.00 86.38 198 GLN A C 1
ATOM 1532 O O . GLN A 1 198 ? 3.535 -20.687 -0.628 1.00 86.38 198 GLN A O 1
ATOM 1537 N N . LEU A 1 199 ? 4.058 -21.344 1.468 1.00 87.00 199 LEU A N 1
ATOM 1538 C CA . LEU A 1 199 ? 5.263 -20.533 1.595 1.00 87.00 199 LEU A CA 1
ATOM 1539 C C . LEU A 1 199 ? 6.330 -20.973 0.589 1.00 87.00 199 LEU A C 1
ATOM 1541 O O . LEU A 1 199 ? 6.842 -20.142 -0.159 1.00 87.00 199 LEU A O 1
ATOM 1545 N N . ILE A 1 200 ? 6.641 -22.272 0.533 1.00 89.56 200 ILE A N 1
ATOM 1546 C CA . ILE A 1 200 ? 7.670 -22.809 -0.372 1.00 89.56 200 ILE A CA 1
ATOM 1547 C C . ILE A 1 200 ? 7.292 -22.541 -1.831 1.00 89.56 200 ILE A C 1
ATOM 1549 O O . ILE A 1 200 ? 8.096 -21.998 -2.590 1.00 89.56 200 ILE A O 1
ATOM 1553 N N . VAL A 1 201 ? 6.056 -22.872 -2.218 1.00 90.06 201 VAL A N 1
ATOM 1554 C CA . VAL A 1 201 ? 5.563 -22.644 -3.582 1.00 90.06 201 VAL A CA 1
ATOM 1555 C C . VAL A 1 201 ? 5.555 -21.151 -3.907 1.00 90.06 201 VAL A C 1
ATOM 1557 O O . VAL A 1 201 ? 5.988 -20.768 -4.990 1.00 90.06 201 VAL A O 1
ATOM 1560 N N . GLY A 1 202 ? 5.131 -20.300 -2.970 1.00 88.62 202 GLY A N 1
ATOM 1561 C CA . GLY A 1 202 ? 5.114 -18.849 -3.146 1.00 88.62 202 GLY A CA 1
ATOM 1562 C C . GLY A 1 202 ? 6.501 -18.259 -3.412 1.00 88.62 202 GLY A C 1
ATOM 1563 O O . GLY A 1 202 ? 6.658 -17.482 -4.353 1.00 88.62 202 GLY A O 1
ATOM 1564 N N . ILE A 1 203 ? 7.520 -18.675 -2.651 1.00 89.31 203 ILE A N 1
ATOM 1565 C CA . ILE A 1 203 ? 8.909 -18.231 -2.854 1.00 89.31 203 ILE A CA 1
ATOM 1566 C C . ILE A 1 203 ? 9.444 -18.707 -4.208 1.00 89.31 203 ILE A C 1
ATOM 1568 O O . ILE A 1 203 ? 10.022 -17.911 -4.947 1.00 89.31 203 ILE A O 1
ATOM 1572 N N . ILE A 1 204 ? 9.228 -19.979 -4.562 1.00 91.50 204 ILE A N 1
ATOM 1573 C CA . ILE A 1 204 ? 9.685 -20.532 -5.846 1.00 91.50 204 ILE A CA 1
ATOM 1574 C C . ILE A 1 204 ? 9.042 -19.774 -7.011 1.00 91.50 204 ILE A C 1
ATOM 1576 O O . ILE A 1 204 ? 9.746 -19.337 -7.920 1.00 91.50 204 ILE A O 1
ATOM 1580 N N . LEU A 1 205 ? 7.721 -19.573 -6.973 1.00 91.75 205 LEU A N 1
ATOM 1581 C CA . LEU A 1 205 ? 7.009 -18.813 -7.999 1.00 91.75 205 LEU A CA 1
ATOM 1582 C C . LEU A 1 205 ? 7.530 -17.377 -8.091 1.00 91.75 205 LEU A C 1
ATOM 1584 O O . LEU A 1 205 ? 7.727 -16.878 -9.195 1.00 91.75 205 LEU A O 1
ATOM 1588 N N . MET A 1 206 ? 7.792 -16.724 -6.956 1.00 89.62 206 MET A N 1
ATOM 1589 C CA . MET A 1 206 ? 8.334 -15.366 -6.920 1.00 89.62 206 MET A CA 1
ATOM 1590 C C . MET A 1 206 ? 9.705 -15.277 -7.603 1.00 89.62 206 MET A C 1
ATOM 1592 O O . MET A 1 206 ? 9.885 -14.446 -8.495 1.00 89.62 206 MET A O 1
ATOM 1596 N N . LEU A 1 207 ? 10.636 -16.173 -7.264 1.00 89.88 207 LEU A N 1
ATOM 1597 C CA . LEU A 1 207 ? 11.965 -16.214 -7.881 1.00 89.88 207 LEU A CA 1
ATOM 1598 C C . LEU A 1 207 ? 11.895 -16.523 -9.382 1.00 89.88 207 LEU A C 1
ATOM 1600 O O . LEU A 1 207 ? 12.606 -15.899 -10.168 1.00 89.88 207 LEU A O 1
ATOM 1604 N N . LEU A 1 208 ? 11.006 -17.433 -9.796 1.00 92.19 208 LEU A N 1
ATOM 1605 C CA . LEU A 1 208 ? 10.786 -17.746 -11.209 1.00 92.19 208 LEU A CA 1
ATOM 1606 C C . LEU A 1 208 ? 10.237 -16.542 -11.981 1.00 92.19 208 LEU A C 1
ATOM 1608 O O . LEU A 1 208 ? 10.728 -16.250 -13.067 1.00 92.19 208 LEU A O 1
ATOM 1612 N N . MET A 1 209 ? 9.261 -15.817 -11.429 1.00 92.06 209 MET A N 1
ATOM 1613 C CA . MET A 1 209 ? 8.713 -14.616 -12.070 1.00 92.06 209 MET A CA 1
ATOM 1614 C C . MET A 1 209 ? 9.771 -13.521 -12.235 1.00 92.06 209 MET A C 1
ATOM 1616 O O . MET A 1 209 ? 9.828 -12.894 -13.293 1.00 92.06 209 MET A O 1
ATOM 1620 N N . LEU A 1 210 ? 10.625 -13.315 -11.226 1.00 89.75 210 LEU A N 1
ATOM 1621 C CA . LEU A 1 210 ? 11.747 -12.378 -11.318 1.00 89.75 210 LEU A CA 1
ATOM 1622 C C . LEU A 1 210 ? 12.749 -12.810 -12.388 1.00 89.75 210 LEU A C 1
ATOM 1624 O O . LEU A 1 210 ? 13.095 -12.016 -13.259 1.00 89.75 210 LEU A O 1
ATOM 1628 N N . TRP A 1 211 ? 13.177 -14.072 -12.361 1.00 90.50 211 TRP A N 1
ATOM 1629 C CA . TRP A 1 211 ? 14.157 -14.590 -13.309 1.00 90.50 211 TRP A CA 1
ATOM 1630 C C . TRP A 1 211 ? 13.651 -14.520 -14.758 1.00 90.50 211 TRP A C 1
ATOM 1632 O O . TRP A 1 211 ? 14.337 -13.972 -15.619 1.00 90.50 211 TRP A O 1
ATOM 1642 N N . ILE A 1 212 ? 12.424 -14.989 -15.021 1.00 92.44 212 ILE A N 1
ATOM 1643 C CA . ILE A 1 212 ? 11.817 -14.960 -16.362 1.00 92.44 212 ILE A CA 1
ATOM 1644 C C . ILE A 1 212 ? 11.579 -13.519 -16.824 1.00 92.44 212 ILE A C 1
ATOM 1646 O O . ILE A 1 212 ? 11.846 -13.206 -17.984 1.00 92.44 212 ILE A O 1
ATOM 1650 N N . GLY A 1 213 ? 11.089 -12.648 -15.937 1.00 89.44 213 GLY A N 1
ATOM 1651 C CA . GLY A 1 213 ? 10.781 -11.258 -16.269 1.00 89.44 213 GLY A CA 1
ATOM 1652 C C . GLY A 1 213 ? 12.022 -10.410 -16.561 1.00 89.44 213 GLY A C 1
ATOM 1653 O O . GLY A 1 213 ? 11.978 -9.559 -17.445 1.00 89.44 213 GLY A O 1
ATOM 1654 N N . ILE A 1 214 ? 13.141 -10.668 -15.876 1.00 90.50 214 ILE A N 1
ATOM 1655 C CA . ILE A 1 214 ? 14.434 -10.024 -16.160 1.00 90.50 214 ILE A CA 1
ATOM 1656 C C . ILE A 1 214 ? 15.055 -10.592 -17.443 1.00 90.50 214 ILE A C 1
ATOM 1658 O O . ILE A 1 214 ? 15.642 -9.838 -18.216 1.00 90.50 214 ILE A O 1
ATOM 1662 N N . ALA A 1 215 ? 14.917 -11.899 -17.692 1.00 90.44 215 ALA A N 1
ATOM 1663 C CA . ALA A 1 215 ? 15.446 -12.539 -18.896 1.00 90.44 215 ALA A CA 1
ATOM 1664 C C . ALA A 1 215 ? 14.691 -12.137 -20.177 1.00 90.44 215 ALA A C 1
ATOM 1666 O O . ALA A 1 215 ? 15.305 -12.049 -21.237 1.00 90.44 215 ALA A O 1
ATOM 1667 N N . ASN A 1 216 ? 13.381 -11.874 -20.086 1.00 91.19 216 ASN A N 1
ATOM 1668 C CA . ASN A 1 216 ? 12.523 -11.530 -21.227 1.00 91.19 216 ASN A CA 1
ATOM 1669 C C . ASN A 1 216 ? 11.807 -10.178 -21.023 1.00 91.19 216 ASN A C 1
ATOM 1671 O O . ASN A 1 216 ? 10.588 -10.158 -20.828 1.00 91.19 216 ASN A O 1
ATOM 1675 N N . PRO A 1 217 ? 12.534 -9.046 -21.062 1.00 90.31 217 PRO A N 1
ATOM 1676 C CA . PRO A 1 217 ? 11.942 -7.726 -20.890 1.00 90.31 217 PRO A CA 1
ATOM 1677 C C . PRO A 1 217 ? 11.077 -7.328 -22.100 1.00 90.31 217 PRO A C 1
ATOM 1679 O O . PRO A 1 217 ? 11.534 -7.299 -23.242 1.00 90.31 217 PRO A O 1
ATOM 1682 N N . ILE A 1 218 ? 9.823 -6.976 -21.833 1.00 91.00 218 ILE A N 1
ATOM 1683 C CA . ILE A 1 218 ? 8.843 -6.458 -22.785 1.00 91.00 218 ILE A CA 1
ATOM 1684 C C . ILE A 1 218 ? 8.994 -4.941 -22.861 1.00 91.00 218 ILE A C 1
ATOM 1686 O O . ILE A 1 218 ? 8.687 -4.216 -21.913 1.00 91.00 218 ILE A O 1
ATOM 1690 N N . TYR A 1 219 ? 9.437 -4.459 -24.017 1.00 91.44 219 TYR A N 1
ATOM 1691 C CA . TYR A 1 219 ? 9.553 -3.034 -24.293 1.00 91.44 219 TYR A CA 1
ATOM 1692 C C . TYR A 1 219 ? 8.264 -2.520 -24.927 1.00 91.44 219 TYR A C 1
ATOM 1694 O O . TYR A 1 219 ? 7.926 -2.880 -26.052 1.00 91.44 219 TYR A O 1
ATOM 1702 N N . ALA A 1 220 ? 7.566 -1.650 -24.210 1.00 92.00 220 ALA A N 1
ATOM 1703 C CA . ALA A 1 220 ? 6.451 -0.879 -24.736 1.00 92.00 220 ALA A CA 1
ATOM 1704 C C . ALA A 1 220 ? 6.492 0.541 -24.163 1.00 92.00 220 ALA A C 1
ATOM 1706 O O . ALA A 1 220 ? 7.134 0.804 -23.139 1.00 92.00 220 ALA A O 1
ATOM 1707 N N . ASP A 1 221 ? 5.841 1.460 -24.863 1.00 91.75 221 ASP A N 1
ATOM 1708 C CA . ASP A 1 221 ? 5.749 2.857 -24.474 1.00 91.75 221 ASP A CA 1
ATOM 1709 C C . ASP A 1 221 ? 4.661 3.073 -23.407 1.00 91.75 221 ASP A C 1
ATOM 1711 O O . ASP A 1 221 ? 3.783 2.234 -23.177 1.00 91.75 221 ASP A O 1
ATOM 1715 N N . ALA A 1 222 ? 4.694 4.237 -22.757 1.00 90.50 222 ALA A N 1
ATOM 1716 C CA . ALA A 1 222 ? 3.739 4.567 -21.704 1.00 90.50 222 ALA A CA 1
ATOM 1717 C C . ALA A 1 222 ? 2.274 4.541 -22.183 1.00 90.50 222 ALA A C 1
ATOM 1719 O O . ALA A 1 222 ? 1.389 4.212 -21.397 1.00 90.50 222 ALA A O 1
ATOM 1720 N N . VAL A 1 223 ? 1.975 4.874 -23.447 1.00 93.06 223 VAL A N 1
ATOM 1721 C CA . VAL A 1 223 ? 0.588 4.861 -23.945 1.00 93.06 223 VAL A CA 1
ATOM 1722 C C . VAL A 1 223 ? 0.066 3.431 -24.013 1.00 93.06 223 VAL A C 1
ATOM 1724 O O . VAL A 1 223 ? -1.019 3.161 -23.496 1.00 93.06 223 VAL A O 1
ATOM 1727 N N . THR A 1 224 ? 0.855 2.504 -24.559 1.00 93.38 224 THR A N 1
ATOM 1728 C CA . THR A 1 224 ? 0.502 1.079 -24.581 1.00 93.38 224 THR A CA 1
ATOM 1729 C C . THR A 1 224 ? 0.294 0.539 -23.167 1.00 93.38 224 THR A C 1
ATOM 1731 O O . THR A 1 224 ? -0.720 -0.109 -22.893 1.00 93.38 224 THR A O 1
ATOM 1734 N N . TRP A 1 225 ? 1.187 0.872 -22.229 1.00 94.19 225 TRP A N 1
ATOM 1735 C CA . TRP A 1 225 ? 1.051 0.432 -20.840 1.00 94.19 225 TRP A CA 1
ATOM 1736 C C . TRP A 1 225 ? -0.192 0.981 -20.140 1.00 94.19 225 TRP A C 1
ATOM 1738 O O . TRP A 1 225 ? -0.809 0.240 -19.377 1.00 94.19 225 TRP A O 1
ATOM 1748 N N . ARG A 1 226 ? -0.622 2.220 -20.420 1.00 94.44 226 ARG A N 1
ATOM 1749 C CA . ARG A 1 226 ? -1.885 2.754 -19.872 1.00 94.44 226 ARG A CA 1
ATOM 1750 C C . ARG A 1 226 ? -3.071 1.872 -20.261 1.00 94.44 226 ARG A C 1
ATOM 1752 O O . ARG A 1 226 ? -3.852 1.498 -19.390 1.00 94.44 226 ARG A O 1
ATOM 1759 N N . TYR A 1 227 ? -3.182 1.483 -21.533 1.00 93.94 227 TYR A N 1
ATOM 1760 C CA . TYR A 1 227 ? -4.265 0.599 -21.980 1.00 93.94 227 TYR A CA 1
ATOM 1761 C C . TYR A 1 227 ? -4.221 -0.769 -21.294 1.00 93.94 227 TYR A C 1
ATOM 1763 O O . TYR A 1 227 ? -5.251 -1.249 -20.818 1.00 93.94 227 TYR A O 1
ATOM 1771 N N . VAL A 1 228 ? -3.033 -1.372 -21.185 1.00 93.75 228 VAL A N 1
ATOM 1772 C CA . VAL A 1 228 ? -2.850 -2.667 -20.506 1.00 93.75 228 VAL A CA 1
ATOM 1773 C C . VAL A 1 228 ? -3.238 -2.578 -19.027 1.00 93.75 228 VAL A C 1
ATOM 1775 O O . VAL A 1 228 ? -3.963 -3.439 -18.527 1.00 93.75 228 VAL A O 1
ATOM 1778 N N . VAL A 1 229 ? -2.811 -1.524 -18.327 1.00 93.12 229 VAL A N 1
ATOM 1779 C CA . VAL A 1 229 ? -3.131 -1.314 -16.908 1.00 93.12 229 VAL A CA 1
ATOM 1780 C C . VAL A 1 229 ? -4.632 -1.096 -16.712 1.00 93.12 229 VAL A C 1
ATOM 1782 O O . VAL A 1 229 ? -5.210 -1.713 -15.820 1.00 93.12 229 VAL A O 1
ATOM 1785 N N . PHE A 1 230 ? -5.298 -0.299 -17.552 1.00 93.38 230 PHE A N 1
ATOM 1786 C CA . PHE A 1 230 ? -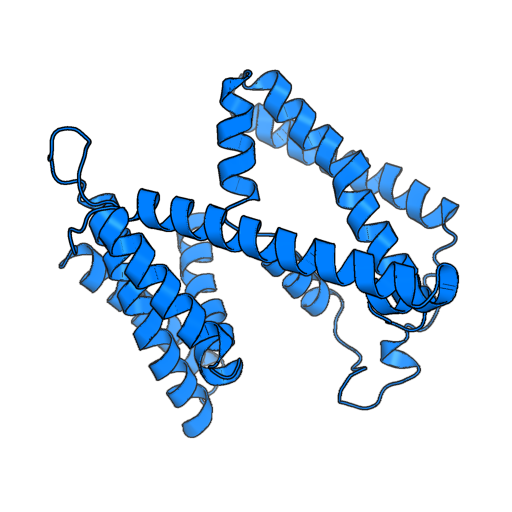6.753 -0.121 -17.465 1.00 93.38 230 PHE A CA 1
ATOM 1787 C C . PHE A 1 230 ? -7.526 -1.416 -17.735 1.00 93.38 230 PHE A C 1
ATOM 1789 O O . PHE A 1 230 ? -8.460 -1.730 -16.994 1.00 93.38 230 PHE A O 1
ATOM 1796 N N . ALA A 1 231 ? -7.118 -2.196 -18.740 1.00 93.00 231 ALA A N 1
ATOM 1797 C CA . ALA A 1 231 ? -7.714 -3.502 -19.012 1.00 93.00 231 ALA A CA 1
ATOM 1798 C C . ALA A 1 231 ? -7.558 -4.445 -17.808 1.00 93.00 231 ALA A C 1
ATOM 1800 O O . ALA A 1 231 ? -8.518 -5.090 -17.382 1.00 93.00 231 ALA A O 1
ATOM 1801 N N . TYR A 1 232 ? -6.374 -4.465 -17.194 1.00 90.88 232 TYR A N 1
ATOM 1802 C CA . TYR A 1 232 ? -6.138 -5.219 -15.969 1.00 90.88 232 TYR A CA 1
ATOM 1803 C C . TYR A 1 232 ? -7.011 -4.746 -14.804 1.00 90.88 232 TYR A C 1
ATOM 1805 O O . TYR A 1 232 ? -7.605 -5.579 -14.123 1.00 90.88 232 TYR A O 1
ATOM 1813 N N . LEU A 1 233 ? -7.117 -3.435 -14.570 1.00 90.69 233 LEU A N 1
ATOM 1814 C CA . LEU A 1 233 ? -7.930 -2.882 -13.486 1.00 90.69 233 LEU A CA 1
ATOM 1815 C C . LEU A 1 233 ? -9.402 -3.275 -13.627 1.00 90.69 233 LEU A C 1
ATOM 1817 O O . LEU A 1 233 ? -10.033 -3.617 -12.627 1.00 90.69 233 LEU A O 1
ATOM 1821 N N . PHE A 1 234 ? -9.929 -3.293 -14.854 1.00 90.88 234 PHE A N 1
ATOM 1822 C CA . PHE A 1 234 ? -11.272 -3.794 -15.126 1.00 90.88 234 PHE A CA 1
ATOM 1823 C C . PHE A 1 234 ? -11.410 -5.271 -14.730 1.00 90.88 234 PHE A C 1
ATOM 1825 O O . PHE A 1 234 ? -12.283 -5.617 -13.933 1.00 90.88 234 PHE A O 1
ATOM 1832 N N . CYS A 1 235 ? -10.501 -6.135 -15.194 1.00 89.88 235 CYS A N 1
ATOM 1833 C CA . CYS A 1 235 ? -10.495 -7.551 -14.819 1.00 89.88 235 CYS A CA 1
ATOM 1834 C C . CYS A 1 235 ? -10.375 -7.741 -13.295 1.00 89.88 235 CYS A C 1
ATOM 1836 O O . CYS A 1 235 ? -11.097 -8.544 -12.704 1.00 89.88 235 CYS A O 1
ATOM 1838 N N . ALA A 1 236 ? -9.504 -6.977 -12.635 1.00 87.81 236 ALA A N 1
ATOM 1839 C CA . ALA A 1 236 ? -9.272 -7.044 -11.196 1.00 87.81 236 ALA A CA 1
ATOM 1840 C C . ALA A 1 236 ? -10.456 -6.535 -10.356 1.00 87.81 236 ALA A C 1
ATOM 1842 O O . ALA A 1 236 ? -10.607 -6.955 -9.206 1.00 87.81 236 ALA A O 1
ATOM 1843 N N . ALA A 1 237 ? -11.283 -5.641 -10.904 1.00 87.44 237 ALA A N 1
ATOM 1844 C CA . ALA A 1 237 ? -12.501 -5.160 -10.260 1.00 87.44 237 ALA A CA 1
ATOM 1845 C C . ALA A 1 237 ? -13.640 -6.192 -10.315 1.00 87.44 237 ALA A C 1
ATOM 1847 O O . ALA A 1 237 ? -14.450 -6.248 -9.393 1.00 87.44 237 ALA A O 1
ATOM 1848 N N . VAL A 1 238 ? -13.689 -7.009 -11.373 1.00 89.44 238 VAL A N 1
ATOM 1849 C CA . VAL A 1 238 ? -14.738 -8.021 -11.589 1.00 89.44 238 VAL A CA 1
ATOM 1850 C C . VAL A 1 238 ? -14.392 -9.361 -10.932 1.00 89.44 238 VAL A C 1
ATOM 1852 O O . VAL A 1 238 ? -15.279 -10.076 -10.465 1.00 89.44 238 VAL A O 1
ATOM 1855 N N . MET A 1 239 ? -13.109 -9.727 -10.887 1.00 88.75 239 MET A N 1
ATOM 1856 C CA . MET A 1 239 ? -12.681 -11.006 -10.322 1.00 88.75 239 MET A CA 1
ATOM 1857 C C . MET A 1 239 ? -12.861 -11.070 -8.795 1.00 88.75 239 MET A C 1
ATOM 1859 O O . MET A 1 239 ? -12.628 -10.086 -8.089 1.00 88.75 239 MET A O 1
ATOM 1863 N N . PRO A 1 240 ? -13.213 -12.249 -8.245 1.00 87.44 240 PRO A N 1
ATOM 1864 C CA . PRO A 1 240 ? -13.388 -12.406 -6.810 1.00 87.44 240 PRO A CA 1
ATOM 1865 C C . PRO A 1 240 ? -12.053 -12.286 -6.060 1.00 87.44 240 PRO A C 1
ATOM 1867 O O . PRO A 1 240 ? -10.995 -12.684 -6.551 1.00 87.44 240 PRO A O 1
ATOM 1870 N N . MET A 1 241 ? -12.109 -11.781 -4.823 1.00 84.00 241 MET A N 1
ATOM 1871 C CA . MET A 1 241 ? -10.921 -11.455 -4.019 1.00 84.00 241 MET A CA 1
ATOM 1872 C C . MET A 1 241 ? -9.974 -12.648 -3.806 1.00 84.00 241 MET A C 1
ATOM 1874 O O . MET A 1 241 ? -8.760 -12.472 -3.886 1.00 84.00 241 MET A O 1
ATOM 1878 N N . TRP A 1 242 ? -10.520 -13.853 -3.601 1.00 84.75 242 TRP A N 1
ATOM 1879 C CA . TRP A 1 242 ? -9.742 -15.083 -3.400 1.00 84.75 242 TRP A CA 1
ATOM 1880 C C . TRP A 1 242 ? -8.948 -15.515 -4.641 1.00 84.75 242 TRP A C 1
ATOM 1882 O O . TRP A 1 242 ? -7.996 -16.277 -4.513 1.00 84.75 242 TRP A O 1
ATOM 1892 N N . LEU A 1 243 ? -9.347 -15.067 -5.838 1.00 87.25 243 LEU A N 1
ATOM 1893 C CA . LEU A 1 243 ? -8.740 -15.500 -7.096 1.00 87.25 243 LEU A CA 1
ATOM 1894 C C . LEU A 1 243 ? -7.521 -14.658 -7.466 1.00 87.25 243 LEU A C 1
ATOM 1896 O O . LEU A 1 243 ? -6.523 -15.214 -7.903 1.00 87.25 243 LEU A O 1
ATOM 1900 N N . LEU A 1 244 ? -7.605 -13.334 -7.306 1.00 86.81 244 LEU A N 1
ATOM 1901 C CA . LEU A 1 244 ? -6.528 -12.424 -7.707 1.00 86.81 244 LEU A CA 1
ATOM 1902 C C . LEU A 1 244 ? -5.919 -11.679 -6.521 1.00 86.81 244 LEU A C 1
ATOM 1904 O O . LEU A 1 244 ? -4.719 -11.789 -6.298 1.00 86.81 244 LEU A O 1
ATOM 1908 N N . LYS A 1 245 ? -6.720 -10.901 -5.780 1.00 82.38 245 LYS A N 1
ATOM 1909 C CA . LYS A 1 245 ? -6.200 -9.950 -4.782 1.00 82.38 245 LYS A CA 1
ATOM 1910 C C . LYS A 1 245 ? -5.438 -10.655 -3.663 1.00 82.38 245 LYS A C 1
ATOM 1912 O O . LYS A 1 245 ? -4.257 -10.401 -3.486 1.00 82.38 245 LYS A O 1
ATOM 1917 N N . GLN A 1 246 ? -6.075 -11.600 -2.977 1.00 82.00 246 GLN A N 1
ATOM 1918 C CA . GLN A 1 246 ? -5.457 -12.293 -1.845 1.00 82.00 246 GLN A CA 1
ATOM 1919 C C . GLN A 1 246 ? -4.198 -13.103 -2.242 1.00 82.00 246 GLN A C 1
ATOM 1921 O O . GLN A 1 246 ? -3.179 -12.964 -1.565 1.00 82.00 246 GLN A O 1
ATOM 1926 N N . PRO A 1 247 ? -4.198 -13.896 -3.335 1.00 86.12 247 PRO A N 1
ATOM 1927 C CA . PRO A 1 247 ? -2.997 -14.596 -3.804 1.00 86.12 247 PRO A CA 1
ATOM 1928 C C . PRO A 1 247 ? -1.872 -13.653 -4.242 1.00 86.12 247 PRO A C 1
ATOM 1930 O O . PRO A 1 247 ? -0.708 -13.896 -3.929 1.00 86.12 247 PRO A O 1
ATOM 1933 N N . ARG A 1 248 ? -2.210 -12.567 -4.949 1.00 87.19 248 ARG A N 1
ATOM 1934 C CA . ARG A 1 248 ? -1.245 -11.548 -5.373 1.00 87.19 248 ARG A CA 1
ATOM 1935 C C . ARG A 1 248 ? -0.587 -10.891 -4.166 1.00 87.19 248 ARG A C 1
ATOM 1937 O O . ARG A 1 248 ? 0.636 -10.832 -4.120 1.00 87.19 248 ARG A O 1
ATOM 1944 N N . ASP A 1 249 ? -1.386 -10.423 -3.211 1.00 81.50 249 ASP A N 1
ATOM 1945 C CA . ASP A 1 249 ? -0.892 -9.715 -2.029 1.00 81.50 249 ASP A CA 1
ATOM 1946 C C . ASP A 1 249 ? 0.034 -10.622 -1.199 1.00 81.50 249 ASP A C 1
ATOM 1948 O O . ASP A 1 249 ? 1.079 -10.174 -0.727 1.00 81.50 249 ASP A O 1
ATOM 1952 N N . TYR A 1 250 ? -0.287 -11.920 -1.108 1.00 83.19 250 TYR A N 1
ATOM 1953 C CA . TYR A 1 250 ? 0.581 -12.918 -0.480 1.00 83.19 250 TYR A CA 1
ATOM 1954 C C . TYR A 1 250 ? 1.924 -13.075 -1.210 1.00 83.19 250 TYR A C 1
ATOM 1956 O O . TYR A 1 250 ? 2.975 -13.020 -0.577 1.00 83.19 250 TYR A O 1
ATOM 1964 N N . LEU A 1 251 ? 1.916 -13.224 -2.541 1.00 85.56 251 LEU A N 1
ATOM 1965 C CA . LEU A 1 251 ? 3.149 -13.348 -3.330 1.00 85.56 251 LEU A CA 1
ATOM 1966 C C . LEU A 1 251 ? 4.015 -12.077 -3.247 1.00 85.56 251 LEU A C 1
ATOM 1968 O O . LEU A 1 251 ? 5.233 -12.163 -3.080 1.00 85.56 251 LEU A O 1
ATOM 1972 N N . SER A 1 252 ? 3.393 -10.894 -3.302 1.00 81.56 252 SER A N 1
ATOM 1973 C CA . SER A 1 252 ? 4.088 -9.602 -3.226 1.00 81.56 252 SER A CA 1
A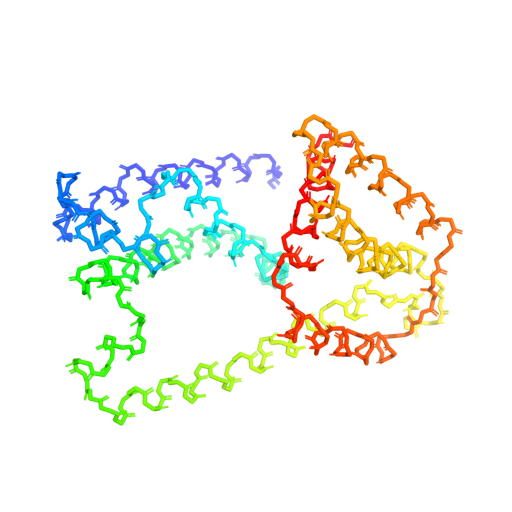TOM 1974 C C . SER A 1 252 ? 4.754 -9.349 -1.868 1.00 81.56 252 SER A C 1
ATOM 1976 O O . SER A 1 252 ? 5.744 -8.618 -1.811 1.00 81.56 252 SER A O 1
ATOM 1978 N N . MET A 1 253 ? 4.282 -9.982 -0.787 1.00 81.00 253 MET A N 1
ATOM 1979 C CA . MET A 1 253 ? 4.931 -9.912 0.527 1.00 81.00 253 MET A CA 1
ATOM 1980 C C . MET A 1 253 ? 6.379 -10.420 0.474 1.00 81.00 253 MET A C 1
ATOM 1982 O O . MET A 1 253 ? 7.259 -9.817 1.085 1.00 81.00 253 MET A O 1
ATOM 1986 N N . PHE A 1 254 ? 6.656 -11.491 -0.276 1.00 81.88 254 PHE A N 1
ATOM 1987 C CA . PHE A 1 254 ? 8.013 -12.037 -0.385 1.00 81.88 254 PHE A CA 1
ATOM 1988 C C . PHE A 1 254 ? 8.958 -11.096 -1.123 1.00 81.88 254 PHE A C 1
ATOM 1990 O O . PHE A 1 254 ? 10.123 -10.990 -0.753 1.00 81.88 254 PHE A O 1
ATOM 1997 N N . LEU A 1 255 ? 8.451 -10.384 -2.132 1.00 79.62 255 LEU A N 1
ATOM 1998 C CA . LEU A 1 255 ? 9.220 -9.364 -2.838 1.00 79.62 255 LEU A CA 1
ATOM 1999 C C . LEU A 1 255 ? 9.558 -8.194 -1.906 1.00 79.62 255 LEU A C 1
ATOM 2001 O O . LEU A 1 255 ? 10.704 -7.760 -1.869 1.00 79.62 255 LEU A O 1
ATOM 2005 N N . LEU A 1 256 ? 8.596 -7.744 -1.092 1.00 75.19 256 LEU A N 1
ATOM 2006 C CA . LEU A 1 256 ? 8.836 -6.719 -0.074 1.00 75.19 256 LEU A CA 1
ATOM 2007 C C . LEU A 1 256 ? 9.897 -7.165 0.945 1.00 75.19 256 LEU A C 1
ATOM 2009 O O . LEU A 1 256 ? 10.810 -6.404 1.248 1.00 75.19 256 LEU A O 1
ATOM 2013 N N . ILE A 1 257 ? 9.796 -8.395 1.458 1.00 78.12 257 ILE A N 1
ATOM 2014 C CA . ILE A 1 257 ? 10.784 -8.952 2.393 1.00 78.12 257 ILE A CA 1
ATOM 2015 C C . ILE A 1 257 ? 12.164 -9.036 1.732 1.00 78.12 257 ILE A C 1
ATOM 2017 O O . ILE A 1 257 ? 13.147 -8.633 2.348 1.00 78.12 257 ILE A O 1
ATOM 2021 N N . GLY A 1 258 ? 12.237 -9.511 0.485 1.00 76.00 258 GLY A N 1
ATOM 2022 C CA . GLY A 1 258 ? 13.481 -9.566 -0.283 1.00 76.00 258 GLY A CA 1
ATOM 2023 C C . GLY A 1 258 ? 14.139 -8.192 -0.399 1.00 76.00 258 GLY A C 1
ATOM 2024 O O . GLY A 1 258 ? 15.299 -8.044 -0.042 1.00 76.00 258 GLY A O 1
ATOM 2025 N N . MET A 1 259 ? 13.370 -7.162 -0.765 1.00 75.81 259 MET A N 1
ATOM 2026 C CA . MET A 1 259 ? 13.872 -5.784 -0.852 1.00 75.81 259 MET A CA 1
ATOM 2027 C C . MET A 1 259 ? 14.386 -5.225 0.484 1.00 75.81 259 MET A C 1
ATOM 2029 O O . MET A 1 259 ? 15.268 -4.371 0.482 1.00 75.81 259 MET A O 1
ATOM 2033 N N . ILE A 1 260 ? 13.827 -5.660 1.619 1.00 73.38 260 ILE A N 1
ATOM 2034 C CA . ILE A 1 260 ? 14.280 -5.232 2.952 1.00 73.38 260 ILE A CA 1
ATOM 2035 C C . ILE A 1 260 ? 15.581 -5.940 3.349 1.00 73.38 260 ILE A C 1
ATOM 2037 O O . ILE A 1 260 ? 16.426 -5.333 4.005 1.00 73.38 260 ILE A O 1
ATOM 2041 N N . LEU A 1 261 ? 15.729 -7.219 2.992 1.00 74.56 261 LEU A N 1
ATOM 2042 C CA . LEU A 1 261 ? 16.885 -8.035 3.368 1.00 74.56 261 LEU A CA 1
ATOM 2043 C C . LEU A 1 261 ? 18.106 -7.821 2.458 1.00 74.56 261 LEU A C 1
ATOM 2045 O O . LEU A 1 261 ? 19.222 -8.047 2.928 1.00 74.56 261 LEU A O 1
ATOM 2049 N N . GLY A 1 262 ? 17.904 -7.339 1.227 1.00 46.31 262 GLY A N 1
ATOM 2050 C CA . GLY A 1 262 ? 18.960 -7.063 0.245 1.00 46.31 262 GLY A CA 1
ATOM 2051 C C . GLY A 1 262 ? 18.952 -8.059 -0.899 1.00 46.31 262 GLY A C 1
ATOM 2052 O O . GLY A 1 262 ? 19.477 -9.176 -0.697 1.00 46.31 262 GLY A O 1
#

InterPro domains:
  IPR003706 CstA, N-terminal domain [PF02554] (2-261)
  IPR051605 Peptide Transporter Carbon Starvation [PTHR30252] (1-261)